Protein AF-A0A9N9HDN5-F1 (afdb_monomer_lite)

Secondary structure (DSSP, 8-state):
-EEHHHHHHHHS-TT-SEEE-TTS-EEEEEE-TT-TT-SEEE--S-TEEEEEE--TT----EEE-TTS-----GGGGG-TT--EEE-S-SSS--TT-HHHHHHHHHHHHHHHHHHHHHHHHHHHHTTTPPP-HHHHHHHHHH--TT-------SPPHHHHHHHHHHHHHHHHHHHTPPP-HHHHHHHHHHHHHHHH-TTTTT--STT--HHHHHHHHHHHHTT-SS-TTHHHHHHHHHHHHHHHHHHHHHHHHHHHHHHHHHHHHHHHHHHHHHTT-

Radius of gyration: 30.58 Å; chains: 1; bounding box: 65×51×84 Å

Organism: NCBI:txid60492

Structure (mmCIF, N/CA/C/O backbone):
data_AF-A0A9N9HDN5-F1
#
_entry.id   AF-A0A9N9HDN5-F1
#
loop_
_atom_site.group_PDB
_atom_site.id
_atom_site.type_symbol
_atom_site.label_atom_id
_atom_site.label_alt_id
_atom_site.label_comp_id
_atom_site.label_asym_id
_atom_site.label_entity_id
_atom_site.label_seq_id
_atom_site.pdbx_PDB_ins_code
_atom_site.Cartn_x
_atom_site.Cartn_y
_atom_site.Cartn_z
_atom_site.occupancy
_atom_site.B_iso_or_equiv
_atom_site.auth_seq_id
_atom_site.auth_comp_id
_atom_site.auth_asym_id
_atom_site.auth_atom_id
_atom_site.pdbx_PDB_model_num
ATOM 1 N N . MET A 1 1 ? -14.867 -17.090 39.887 1.00 81.06 1 MET A N 1
ATOM 2 C CA . MET A 1 1 ? -14.315 -16.482 38.663 1.00 81.06 1 MET A CA 1
ATOM 3 C C . MET A 1 1 ? -13.736 -17.611 37.840 1.00 81.06 1 MET A C 1
ATOM 5 O O . MET A 1 1 ? -13.360 -18.625 38.427 1.00 81.06 1 MET A O 1
ATOM 9 N N . VAL A 1 2 ? -13.786 -17.503 36.519 1.00 94.44 2 VAL A N 1
ATOM 10 C CA . VAL A 1 2 ? -13.309 -18.551 35.612 1.00 94.44 2 VAL A CA 1
ATOM 11 C C . VAL A 1 2 ? -12.352 -17.908 34.621 1.00 94.44 2 VAL A C 1
ATOM 13 O O . VAL A 1 2 ? -12.706 -16.907 34.003 1.00 94.44 2 VAL A O 1
ATOM 16 N N . ASN A 1 3 ? -11.158 -18.474 34.446 1.00 98.00 3 ASN A N 1
ATOM 17 C CA . ASN A 1 3 ? -10.239 -17.999 33.419 1.00 98.00 3 ASN A CA 1
ATOM 18 C C . ASN A 1 3 ? -10.910 -18.088 32.035 1.00 98.00 3 ASN A C 1
ATOM 20 O O . ASN A 1 3 ? -11.428 -19.143 31.654 1.00 98.00 3 ASN A O 1
ATOM 24 N N . ALA A 1 4 ? -10.924 -16.977 31.295 1.00 97.69 4 ALA A N 1
ATOM 25 C CA . ALA A 1 4 ? -11.641 -16.880 30.027 1.00 97.69 4 ALA A CA 1
ATOM 26 C C . ALA A 1 4 ? -11.137 -17.878 28.974 1.00 97.69 4 ALA A C 1
ATOM 28 O O . ALA A 1 4 ? -11.943 -18.550 28.324 1.00 97.69 4 ALA A O 1
ATOM 29 N N . GLN A 1 5 ? -9.815 -18.004 28.826 1.00 98.06 5 GLN A N 1
ATOM 30 C CA . GLN A 1 5 ? -9.205 -18.891 27.838 1.00 98.06 5 GLN A CA 1
ATOM 31 C C . GLN A 1 5 ? -9.497 -20.360 28.154 1.00 98.06 5 GLN A C 1
ATOM 33 O O . GLN A 1 5 ? -9.942 -21.097 27.273 1.00 98.06 5 GLN A O 1
ATOM 38 N N . GLU A 1 6 ? -9.300 -20.776 29.407 1.00 97.94 6 GLU A N 1
ATOM 39 C CA . GLU A 1 6 ? -9.573 -22.150 29.846 1.00 97.94 6 GLU A CA 1
ATOM 40 C C . GLU A 1 6 ? -11.046 -22.516 29.663 1.00 97.94 6 GLU A C 1
ATOM 42 O O . GLU A 1 6 ? -11.364 -23.616 29.202 1.00 97.94 6 GLU A O 1
ATOM 47 N N . TYR A 1 7 ? -11.959 -21.588 29.977 1.00 98.25 7 TYR A N 1
ATOM 48 C CA . TYR A 1 7 ? -13.383 -21.794 29.741 1.00 98.25 7 TYR A CA 1
ATOM 49 C C . TYR A 1 7 ? -13.658 -22.058 28.262 1.00 98.25 7 TYR A C 1
ATOM 51 O O . TYR A 1 7 ? -14.338 -23.029 27.927 1.00 98.25 7 TYR A O 1
ATOM 59 N N . VAL A 1 8 ? -13.124 -21.226 27.369 1.00 97.94 8 VAL A N 1
ATOM 60 C CA . VAL A 1 8 ? -13.390 -21.369 25.939 1.00 97.94 8 VAL A CA 1
ATOM 61 C C . VAL A 1 8 ? -12.784 -22.660 25.382 1.00 97.94 8 VAL A C 1
ATOM 63 O O . VAL A 1 8 ? -13.478 -23.404 24.695 1.00 97.94 8 VAL A O 1
ATOM 66 N N . GLU A 1 9 ? -11.537 -22.986 25.725 1.00 97.38 9 GLU A N 1
ATOM 67 C CA . GLU A 1 9 ? -10.88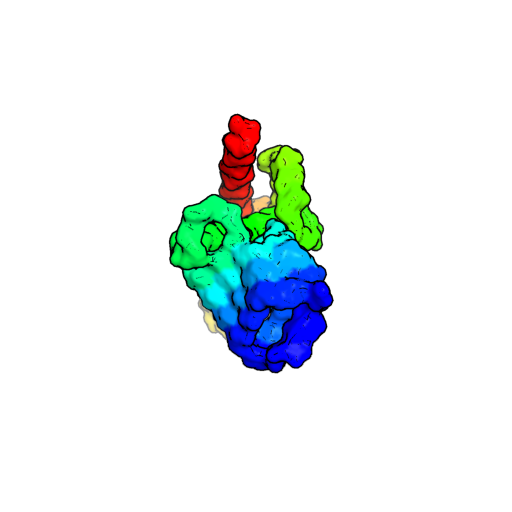0 -24.213 25.248 1.00 97.38 9 GLU A CA 1
ATOM 68 C C . GLU A 1 9 ? -11.531 -25.500 25.773 1.00 97.38 9 GLU A C 1
ATOM 70 O O . GLU A 1 9 ? -11.485 -26.524 25.095 1.00 97.38 9 GLU A O 1
ATOM 75 N N . LYS A 1 10 ? -12.175 -25.453 26.945 1.00 98.00 10 LYS A N 1
ATOM 76 C CA . LYS A 1 10 ? -12.908 -26.594 27.506 1.00 98.00 10 LYS A CA 1
ATOM 77 C C . LYS A 1 10 ? -14.295 -26.794 26.889 1.00 98.00 10 LYS A C 1
ATOM 79 O O . LYS A 1 10 ? -14.782 -27.921 26.865 1.00 98.00 10 LYS A O 1
ATOM 84 N N . ASN A 1 11 ? -14.957 -25.719 26.460 1.00 98.25 11 ASN A N 1
ATOM 85 C CA . ASN A 1 11 ? -16.380 -25.755 26.103 1.00 98.25 11 ASN A CA 1
ATOM 86 C C . ASN A 1 11 ? -16.657 -25.638 24.596 1.00 98.25 11 ASN A C 1
ATOM 88 O O . ASN A 1 11 ? -17.781 -25.915 24.182 1.00 98.25 11 ASN A O 1
ATOM 92 N N . PHE A 1 12 ? -15.674 -25.252 23.777 1.00 97.12 12 PHE A N 1
ATOM 93 C CA . PHE A 1 12 ? -15.867 -25.048 22.340 1.00 97.12 12 PHE A CA 1
ATOM 94 C C . PHE A 1 12 ? -14.805 -25.784 21.518 1.00 97.12 12 PHE A C 1
ATOM 96 O O . PHE A 1 12 ? -13.609 -25.701 21.796 1.00 97.12 12 PHE A O 1
ATOM 103 N N . ASP A 1 13 ? -15.249 -26.485 20.471 1.00 96.50 13 ASP A N 1
ATOM 104 C CA . ASP A 1 13 ? -14.357 -27.132 19.503 1.00 96.50 13 ASP A CA 1
ATOM 105 C C . ASP A 1 13 ? -13.592 -26.093 18.668 1.00 96.50 13 ASP A C 1
ATOM 107 O O . ASP A 1 13 ? -14.092 -24.997 18.408 1.00 96.50 13 ASP A O 1
ATOM 111 N N . LYS A 1 14 ? -12.394 -26.440 18.178 1.00 93.81 14 LYS A N 1
ATOM 112 C CA . LYS A 1 14 ? -11.581 -25.532 17.346 1.00 93.81 14 LYS A CA 1
ATOM 113 C C . LYS A 1 14 ? -12.265 -25.119 16.039 1.00 93.81 14 LYS A C 1
ATOM 115 O O . LYS A 1 14 ? -11.943 -24.063 15.502 1.00 93.81 14 LYS A O 1
ATOM 120 N N . ASN A 1 15 ? -13.237 -25.891 15.557 1.00 94.00 15 ASN A N 1
ATOM 121 C CA . ASN A 1 15 ? -14.025 -25.569 14.370 1.00 94.00 15 ASN A CA 1
ATOM 122 C C . ASN A 1 15 ? -15.349 -24.863 14.685 1.00 94.00 15 ASN A C 1
ATOM 124 O O . ASN A 1 15 ? -16.157 -24.695 13.769 1.00 94.00 15 ASN A O 1
ATOM 128 N N . ALA A 1 16 ? -15.588 -24.467 15.940 1.00 95.25 16 ALA A N 1
ATOM 129 C CA . ALA A 1 16 ? -16.812 -23.786 16.334 1.00 95.25 16 ALA A CA 1
ATOM 130 C C . ALA A 1 16 ? -17.078 -22.564 15.443 1.00 95.25 16 ALA A C 1
ATOM 132 O O . ALA A 1 16 ? -16.207 -21.718 15.228 1.00 95.25 16 ALA A O 1
ATOM 133 N N . SER A 1 17 ? -18.308 -22.473 14.941 1.00 94.69 17 SER A N 1
ATOM 134 C CA . SER A 1 17 ? -18.792 -21.302 14.209 1.00 94.69 17 SER A CA 1
ATOM 135 C C . SER A 1 17 ? -19.333 -20.219 15.138 1.00 94.69 17 SER A C 1
ATOM 137 O O . SER A 1 17 ? -19.473 -19.067 14.733 1.00 94.69 17 SER A O 1
ATOM 139 N N . GLN A 1 18 ? -19.632 -20.564 16.391 1.00 96.00 18 GLN A N 1
ATOM 140 C CA . GLN A 1 18 ? -20.208 -19.647 17.365 1.00 96.00 18 GLN A CA 1
ATOM 141 C C . GLN A 1 18 ? -19.606 -19.883 18.746 1.00 96.00 18 GLN A C 1
ATOM 143 O O . GLN A 1 18 ? -19.468 -21.029 19.179 1.00 96.00 18 GLN A O 1
ATOM 148 N N . ILE A 1 19 ? -19.301 -18.796 19.452 1.00 96.94 19 ILE A N 1
ATOM 149 C CA . ILE A 1 19 ? -18.940 -18.820 20.871 1.00 96.94 19 ILE A CA 1
ATOM 150 C C . ILE A 1 19 ? -19.901 -17.901 21.613 1.00 96.94 19 ILE A C 1
ATOM 152 O O . ILE A 1 19 ? -19.930 -16.700 21.361 1.00 96.94 19 ILE A O 1
ATOM 156 N N . ILE A 1 20 ? -20.682 -18.479 22.528 1.00 96.75 20 ILE A N 1
ATOM 157 C CA . ILE A 1 20 ? -21.644 -17.763 23.372 1.00 96.75 20 ILE A CA 1
ATOM 158 C C . ILE A 1 20 ? -21.306 -18.071 24.831 1.00 96.75 20 ILE A C 1
ATOM 160 O O . ILE A 1 20 ? -21.578 -19.162 25.334 1.00 96.75 20 ILE A O 1
ATOM 164 N N . ALA A 1 21 ? -20.691 -17.112 25.512 1.00 96.25 21 ALA A N 1
ATOM 165 C CA . ALA A 1 21 ? -20.194 -17.220 26.878 1.00 96.25 21 ALA A CA 1
ATOM 166 C C . ALA A 1 21 ? -20.687 -16.053 27.750 1.00 96.25 21 ALA A C 1
ATOM 168 O O . ALA A 1 21 ? -19.910 -15.403 28.447 1.00 96.25 21 ALA A O 1
ATOM 169 N N . ILE A 1 22 ? -21.997 -15.800 27.719 1.00 94.75 22 ILE A N 1
ATOM 170 C CA . ILE A 1 22 ? -22.651 -14.738 28.495 1.00 94.75 22 ILE A CA 1
ATOM 171 C C . ILE A 1 22 ? -22.793 -15.149 29.969 1.00 94.75 22 ILE A C 1
ATOM 173 O O . ILE A 1 22 ? -23.102 -16.313 30.254 1.00 94.75 22 ILE A O 1
ATOM 177 N N . ASP A 1 23 ? -22.595 -14.200 30.892 1.00 94.56 23 ASP A N 1
ATOM 178 C CA . ASP A 1 23 ? -22.820 -14.376 32.339 1.00 94.56 23 ASP A CA 1
ATOM 179 C C . ASP A 1 23 ? -22.022 -15.563 32.927 1.00 94.56 23 ASP A C 1
ATOM 181 O O . ASP A 1 23 ? -22.496 -16.312 33.786 1.00 94.56 23 ASP A O 1
ATOM 185 N N . LYS A 1 24 ? -20.794 -15.781 32.434 1.00 96.94 24 LYS A N 1
ATOM 186 C CA . LYS A 1 24 ? -19.923 -16.887 32.881 1.00 96.94 24 LYS A CA 1
ATOM 187 C C . LYS A 1 24 ? -18.916 -16.473 33.945 1.00 96.94 24 LYS A C 1
ATOM 189 O O . LYS A 1 24 ? -18.184 -17.327 34.443 1.00 96.94 24 LYS A O 1
ATOM 194 N N . ASN A 1 25 ? -18.918 -15.195 34.329 1.00 95.19 25 ASN A N 1
ATOM 195 C CA . ASN A 1 25 ? -17.959 -14.621 35.267 1.00 95.19 25 ASN A CA 1
ATOM 196 C C . ASN A 1 25 ? -16.510 -14.873 34.800 1.00 95.19 25 ASN A C 1
ATOM 198 O O . ASN A 1 25 ? -15.662 -15.317 35.585 1.00 95.19 25 ASN A O 1
ATOM 202 N N . LEU A 1 26 ? -16.284 -14.663 33.494 1.00 97.44 26 LEU A N 1
ATOM 203 C CA . LEU A 1 26 ? -14.974 -14.810 32.864 1.00 97.44 26 LEU A CA 1
ATOM 204 C C . LEU A 1 26 ? -14.045 -13.676 33.290 1.00 97.44 26 LEU A C 1
ATOM 206 O O . LEU A 1 26 ? -14.467 -12.519 33.363 1.00 97.44 26 LEU A O 1
ATOM 210 N N . GLU A 1 27 ? -12.779 -14.013 33.511 1.00 97.50 27 GLU A N 1
ATOM 211 C CA . GLU A 1 27 ? -11.724 -13.058 33.840 1.00 97.50 27 GLU A CA 1
ATOM 212 C C . GLU A 1 27 ? -10.485 -13.215 32.955 1.00 97.50 27 GLU A C 1
ATOM 214 O O . GLU A 1 27 ? -10.226 -14.289 32.398 1.00 97.50 27 GLU A O 1
ATOM 219 N N . GLY A 1 28 ? -9.701 -12.138 32.876 1.00 96.38 28 GLY A N 1
ATOM 220 C CA . GLY A 1 28 ? -8.412 -12.112 32.191 1.00 96.38 28 GLY A CA 1
ATOM 221 C C . GLY A 1 28 ? -8.524 -11.811 30.699 1.00 96.38 28 GLY A C 1
ATOM 222 O O . GLY A 1 28 ? -9.389 -11.045 30.269 1.00 96.38 28 GLY A O 1
ATOM 223 N N . ASP A 1 29 ? -7.618 -12.399 29.926 1.00 96.50 29 ASP A N 1
ATOM 224 C CA . ASP A 1 29 ? -7.490 -12.195 28.486 1.00 96.50 29 ASP A CA 1
ATOM 225 C C . ASP A 1 29 ? -8.082 -13.374 27.709 1.00 96.50 29 ASP A C 1
ATOM 227 O O . ASP A 1 29 ? -7.962 -14.529 28.128 1.00 96.50 29 ASP A O 1
ATOM 231 N N . LEU A 1 30 ? -8.700 -13.090 26.561 1.00 96.69 30 LEU A N 1
ATOM 232 C CA . LEU A 1 30 ? -9.273 -14.110 25.686 1.00 96.69 30 LEU A CA 1
ATOM 233 C C . LEU A 1 30 ? -8.689 -14.033 24.272 1.00 96.69 30 LEU A C 1
ATOM 235 O O . LEU A 1 30 ? -8.856 -13.033 23.575 1.00 96.69 30 LEU A O 1
ATOM 239 N N . ASP A 1 31 ? -8.054 -15.116 23.819 1.00 96.12 31 ASP A N 1
ATOM 240 C CA . ASP A 1 31 ? -7.523 -15.256 22.461 1.00 96.12 31 ASP A CA 1
ATOM 241 C C . ASP A 1 31 ? -8.331 -16.293 21.662 1.00 96.12 31 ASP A C 1
ATOM 243 O O . ASP A 1 31 ? -8.217 -17.513 21.844 1.00 96.12 31 ASP A O 1
ATOM 247 N N . LEU A 1 32 ? -9.143 -15.788 20.731 1.00 95.19 32 LEU A N 1
ATOM 248 C CA . LEU A 1 32 ? -9.956 -16.583 19.813 1.00 95.19 32 LEU A CA 1
ATOM 249 C C . LEU A 1 32 ? -9.279 -16.822 18.456 1.00 95.19 32 LEU A C 1
ATOM 251 O O . LEU A 1 32 ? -9.909 -17.353 17.543 1.00 95.19 32 LEU A O 1
ATOM 255 N N . SER A 1 33 ? -7.994 -16.492 18.294 1.00 93.19 33 SER A N 1
ATOM 256 C CA . SER A 1 33 ? -7.280 -16.685 17.020 1.00 93.19 33 SER A CA 1
ATOM 257 C C . SER A 1 33 ? -7.209 -18.142 16.550 1.00 93.19 33 SER A C 1
ATOM 259 O O . SER A 1 33 ? -7.024 -18.403 15.364 1.00 93.19 33 SER A O 1
ATOM 261 N N . LYS A 1 34 ? -7.413 -19.104 17.457 1.00 92.94 34 LYS A N 1
ATOM 262 C CA . LYS A 1 34 ? -7.452 -20.542 17.149 1.00 92.94 34 LYS A CA 1
ATOM 263 C C . LYS A 1 34 ? -8.806 -21.038 16.611 1.00 92.94 34 LYS A C 1
ATOM 265 O O . LYS A 1 34 ? -8.931 -22.238 16.388 1.00 92.94 34 LYS A O 1
ATOM 270 N N . TYR A 1 35 ? -9.802 -20.165 16.438 1.00 93.62 35 TYR A N 1
ATOM 271 C CA . TYR A 1 35 ? -11.157 -20.519 15.992 1.00 93.62 35 TYR A CA 1
ATOM 272 C C . TYR A 1 35 ? -11.469 -19.839 14.643 1.00 93.62 35 TYR A C 1
ATOM 274 O O . TYR A 1 35 ? -12.149 -18.812 14.596 1.00 93.62 35 TYR A O 1
ATOM 282 N N . PRO A 1 36 ? -10.955 -20.373 13.520 1.00 90.50 36 PRO A N 1
ATOM 283 C CA . PRO A 1 36 ? -10.990 -19.692 12.220 1.00 90.50 36 PRO A CA 1
ATOM 284 C C . PRO A 1 36 ? -12.392 -19.596 11.598 1.00 90.50 36 PRO A C 1
ATOM 286 O O . PRO A 1 36 ? -12.612 -18.784 10.702 1.00 90.50 36 PRO A O 1
ATOM 289 N N . ASN A 1 37 ? -13.344 -20.411 12.062 1.00 92.12 37 ASN A N 1
ATOM 290 C CA . ASN A 1 37 ? -14.689 -20.507 11.489 1.00 92.12 37 ASN A CA 1
ATOM 291 C C . ASN A 1 37 ? -15.726 -19.624 12.193 1.00 92.12 37 ASN A C 1
ATOM 293 O O . ASN A 1 37 ? -16.908 -19.713 11.857 1.00 92.12 37 ASN A O 1
ATOM 297 N N . LEU A 1 38 ? -15.318 -18.801 13.164 1.00 93.44 38 LEU A N 1
ATOM 298 C CA . LEU A 1 38 ? -16.253 -17.984 13.929 1.00 93.44 38 LEU A CA 1
ATOM 299 C C . LEU A 1 38 ? -17.011 -17.005 13.033 1.00 93.44 38 LEU A C 1
ATOM 301 O O . LEU A 1 38 ? -16.417 -16.194 12.322 1.00 93.44 38 LEU A O 1
ATOM 305 N N . THR A 1 39 ? -18.335 -17.068 13.136 1.00 92.88 39 THR A N 1
ATOM 306 C CA . THR A 1 39 ? -19.280 -16.108 12.565 1.00 92.88 39 THR A CA 1
ATOM 307 C C . THR A 1 39 ? -19.982 -15.294 13.650 1.00 92.88 39 THR A C 1
ATOM 309 O O . THR A 1 39 ? -20.412 -14.174 13.387 1.00 92.88 39 THR A O 1
ATOM 312 N N . LEU A 1 40 ? -20.081 -15.830 14.873 1.00 92.88 40 LEU A N 1
ATOM 313 C CA . LEU A 1 40 ? -20.717 -15.167 16.011 1.00 92.88 40 LEU A CA 1
ATOM 314 C C . LEU A 1 40 ? -19.865 -15.290 17.276 1.00 92.88 40 LEU A C 1
ATOM 316 O O . LEU A 1 40 ? -19.441 -16.388 17.644 1.00 92.88 40 LEU A O 1
ATOM 320 N N . VAL A 1 41 ? -19.669 -14.170 17.969 1.00 94.31 41 VAL A N 1
ATOM 321 C CA . VAL A 1 41 ? -19.026 -14.124 19.289 1.00 94.31 41 VAL A CA 1
ATOM 322 C C . VAL A 1 41 ? -19.883 -13.301 20.242 1.00 94.31 41 VAL A C 1
ATOM 324 O O . VAL A 1 41 ? -20.028 -12.099 20.052 1.00 94.31 41 VAL A O 1
ATOM 327 N N . ASP A 1 42 ? -20.414 -13.922 21.291 1.00 94.25 42 ASP A N 1
ATOM 328 C CA . ASP A 1 42 ? -21.138 -13.233 22.360 1.00 94.25 42 ASP A CA 1
ATOM 329 C C . ASP A 1 42 ? -20.536 -13.574 23.722 1.00 94.25 42 ASP A C 1
ATOM 331 O O . ASP A 1 42 ? -20.696 -14.674 24.244 1.00 94.25 42 ASP A O 1
ATOM 335 N N . ILE A 1 43 ? -19.810 -12.620 24.292 1.00 94.94 43 ILE A N 1
ATOM 336 C CA . ILE A 1 43 ? -19.097 -12.748 25.568 1.00 94.94 43 ILE A CA 1
ATOM 337 C C . ILE A 1 43 ? -19.626 -11.738 26.591 1.00 94.94 43 ILE A C 1
ATOM 339 O O . ILE A 1 43 ? -18.889 -11.282 27.469 1.00 94.94 43 ILE A O 1
ATOM 343 N N . GLY A 1 44 ? -20.903 -11.367 26.464 1.00 91.50 44 GLY A N 1
ATOM 344 C CA . GLY A 1 44 ? -21.530 -10.340 27.283 1.00 91.50 44 GLY A CA 1
ATOM 345 C C . GLY A 1 44 ? -21.550 -10.635 28.793 1.00 91.50 44 GLY A C 1
ATOM 346 O O . GLY A 1 44 ? -21.479 -11.780 29.230 1.00 91.50 44 GLY A O 1
ATOM 347 N N . HIS A 1 45 ? -21.676 -9.585 29.605 1.00 92.75 45 HIS A N 1
ATOM 348 C CA . HIS A 1 45 ? -21.746 -9.641 31.072 1.00 92.75 45 HIS A CA 1
ATOM 349 C C . HIS A 1 45 ? -20.590 -10.414 31.742 1.00 92.75 45 HIS A C 1
ATOM 351 O O . HIS A 1 45 ? -20.788 -11.211 32.659 1.00 92.75 45 HIS A O 1
ATOM 357 N N . ASN A 1 46 ? -19.357 -10.155 31.308 1.00 94.81 46 ASN A N 1
ATOM 358 C CA . ASN A 1 46 ? -18.150 -10.661 31.963 1.00 94.81 46 ASN A CA 1
ATOM 359 C C . ASN A 1 46 ? -17.243 -9.487 32.372 1.00 94.81 46 ASN A C 1
ATOM 361 O O . ASN A 1 46 ? -16.264 -9.203 31.679 1.00 94.81 46 ASN A O 1
ATOM 365 N N . PRO A 1 47 ? -17.550 -8.769 33.469 1.00 92.56 47 PRO A N 1
ATOM 366 C CA . PRO A 1 47 ? -16.918 -7.483 33.794 1.00 92.56 47 PRO A CA 1
ATOM 367 C C . PRO A 1 47 ? -15.414 -7.574 34.095 1.00 92.56 47 PRO A C 1
ATOM 369 O O . PRO A 1 47 ? -14.726 -6.560 34.067 1.00 92.56 47 PRO A O 1
ATOM 372 N N . LEU A 1 48 ? -14.901 -8.775 34.372 1.00 93.25 48 LEU A N 1
ATOM 373 C CA . LEU A 1 48 ? -13.486 -9.032 34.653 1.00 93.25 48 LEU A CA 1
ATOM 374 C C . LEU A 1 48 ? -12.689 -9.447 33.406 1.00 93.25 48 LEU A C 1
ATOM 376 O O . LEU A 1 48 ? -11.476 -9.645 33.489 1.00 93.25 48 LEU A O 1
ATOM 380 N N . LEU A 1 49 ? -13.352 -9.583 32.255 1.00 94.62 49 LEU A N 1
ATOM 381 C CA . LEU A 1 49 ? -12.714 -9.871 30.977 1.00 94.62 49 LEU A CA 1
ATOM 382 C C . LEU A 1 49 ? -12.088 -8.591 30.418 1.00 94.62 49 LEU A C 1
ATOM 384 O O . LEU A 1 49 ? -12.812 -7.641 30.121 1.00 94.62 49 LEU A O 1
ATOM 388 N N . GLN A 1 50 ? -10.763 -8.557 30.281 1.00 90.94 50 GLN A N 1
ATOM 389 C CA . GLN A 1 50 ? -10.013 -7.323 30.019 1.00 90.94 50 GLN A CA 1
ATOM 390 C C . GLN A 1 50 ? -9.590 -7.145 28.563 1.00 90.94 50 GLN A C 1
ATOM 392 O O . GLN A 1 50 ? -9.488 -6.011 28.091 1.00 90.94 50 GLN A O 1
ATOM 397 N N . SER A 1 51 ? -9.378 -8.236 27.827 1.00 92.19 51 SER A N 1
ATOM 398 C CA . SER A 1 51 ? -9.001 -8.157 26.418 1.00 92.19 51 SER A CA 1
ATOM 399 C C . SER A 1 51 ? -9.606 -9.275 25.576 1.00 92.19 51 SER A C 1
ATOM 401 O O . SER A 1 51 ? -9.958 -10.349 26.068 1.00 92.19 51 SER A O 1
ATOM 403 N N . LEU A 1 52 ? -9.729 -8.989 24.279 1.00 92.75 52 LEU A N 1
ATOM 404 C CA . LEU A 1 52 ? -10.137 -9.936 23.255 1.00 92.75 52 LEU A CA 1
ATOM 405 C C . LEU A 1 52 ? -9.174 -9.832 22.075 1.00 92.75 52 LEU A C 1
ATOM 407 O O . LEU A 1 52 ? -8.941 -8.748 21.539 1.00 92.75 52 LEU A O 1
ATOM 411 N N . LYS A 1 53 ? -8.653 -10.976 21.642 1.00 92.94 53 LYS A N 1
ATOM 412 C CA . LYS A 1 53 ? -7.849 -11.110 20.433 1.00 92.94 53 LYS A CA 1
ATOM 413 C C . LYS A 1 53 ? -8.542 -12.046 19.455 1.00 92.94 53 LYS A C 1
ATOM 415 O O . LYS A 1 53 ? -9.033 -13.109 19.827 1.00 92.94 53 LYS A O 1
ATOM 420 N N . LEU A 1 54 ? -8.568 -11.638 18.193 1.00 89.88 54 LEU A N 1
ATOM 421 C CA . LEU A 1 54 ? -9.173 -12.379 17.091 1.00 89.88 54 LEU A CA 1
ATOM 422 C C . LEU A 1 54 ? -8.098 -12.723 16.062 1.00 89.88 54 LEU A C 1
ATOM 424 O O . LEU A 1 54 ? -7.089 -12.022 15.947 1.00 89.88 54 LEU A O 1
ATOM 428 N N . ALA A 1 55 ? -8.318 -13.789 15.295 1.00 81.38 55 ALA A N 1
ATOM 429 C CA . ALA A 1 55 ? -7.514 -14.020 14.104 1.00 81.38 55 ALA A CA 1
ATOM 430 C C . ALA A 1 55 ? -7.782 -12.912 13.065 1.00 81.38 55 ALA A C 1
ATOM 432 O O . ALA A 1 55 ? -8.897 -12.379 13.004 1.00 81.38 55 ALA A O 1
ATOM 433 N N . PRO A 1 56 ? -6.788 -12.574 12.228 1.00 70.12 56 PRO A N 1
ATOM 434 C CA . PRO A 1 56 ? -7.028 -11.762 11.043 1.00 70.12 56 PRO A CA 1
ATOM 435 C C . PRO A 1 56 ? -8.105 -12.417 10.169 1.00 70.12 56 PRO A C 1
ATOM 437 O O . PRO A 1 56 ? -8.047 -13.625 9.944 1.00 70.12 56 PRO A O 1
ATOM 440 N N . LEU A 1 57 ? -9.047 -11.625 9.646 1.00 61.94 57 LEU A N 1
ATOM 441 C CA . LEU A 1 57 ? -10.030 -12.066 8.644 1.00 61.94 57 LEU A CA 1
ATOM 442 C C . LEU A 1 57 ? -11.013 -13.136 9.145 1.00 61.94 57 LEU A C 1
ATOM 444 O O . LEU A 1 57 ? -11.396 -14.047 8.410 1.00 61.94 57 LEU A O 1
ATOM 448 N N . THR A 1 58 ? -11.441 -13.033 10.402 1.00 65.94 58 THR A N 1
ATOM 449 C CA . THR A 1 58 ? -12.541 -13.874 10.890 1.00 65.94 58 THR A CA 1
ATOM 450 C C . THR A 1 58 ? -13.848 -13.468 10.206 1.00 65.94 58 THR A C 1
ATOM 452 O O . THR A 1 58 ? -14.130 -12.283 10.030 1.00 65.94 58 THR A O 1
ATOM 455 N N . LYS A 1 59 ? -14.670 -14.457 9.831 1.00 83.94 59 LYS A N 1
ATOM 456 C CA . LYS A 1 59 ? -15.978 -14.268 9.170 1.00 83.94 59 LYS A CA 1
ATOM 457 C C . LYS A 1 59 ? -17.062 -13.786 10.142 1.00 83.94 59 LYS A C 1
ATOM 459 O O . LYS A 1 59 ? -18.235 -14.125 9.986 1.00 83.94 59 LYS A O 1
ATOM 464 N N . ILE A 1 60 ? -16.669 -13.062 11.187 1.00 88.38 60 ILE A N 1
ATOM 465 C CA . ILE A 1 60 ? -17.568 -12.658 12.259 1.00 88.38 60 ILE A CA 1
ATOM 466 C C . ILE A 1 60 ? -18.532 -11.614 11.705 1.00 88.38 60 ILE A C 1
ATOM 468 O O . ILE A 1 60 ? -18.132 -10.503 11.370 1.00 88.38 60 ILE A O 1
ATOM 472 N N . SER A 1 61 ? -19.807 -11.985 11.632 1.00 86.56 61 SER A N 1
ATOM 473 C CA . SER A 1 61 ? -20.912 -11.099 11.273 1.00 86.56 61 SER A CA 1
ATOM 474 C C . SER A 1 61 ? -21.562 -10.478 12.506 1.00 86.56 61 SER A C 1
ATOM 476 O O . SER A 1 61 ? -22.174 -9.414 12.409 1.00 86.56 61 SER A O 1
ATOM 478 N N . ASP A 1 62 ? -21.429 -11.125 13.665 1.00 86.94 62 ASP A N 1
ATOM 479 C CA . ASP A 1 62 ? -22.135 -10.768 14.892 1.00 86.94 62 ASP A CA 1
ATOM 480 C C . ASP A 1 62 ? -21.199 -10.815 16.099 1.00 86.94 62 ASP A C 1
ATOM 482 O O . ASP A 1 62 ? -20.629 -11.861 16.415 1.00 86.94 62 ASP A O 1
ATOM 486 N N . MET A 1 63 ? -21.046 -9.685 16.791 1.00 88.44 63 MET A N 1
ATOM 487 C CA . MET A 1 63 ? -20.179 -9.596 17.965 1.00 88.44 63 MET A CA 1
ATOM 488 C C . MET A 1 63 ? -20.842 -8.879 19.135 1.00 88.44 63 MET A C 1
ATOM 490 O O . MET A 1 63 ? -21.453 -7.829 18.981 1.00 88.44 63 MET A O 1
ATOM 494 N N . SER A 1 64 ? -20.676 -9.405 20.339 1.00 88.44 64 SER A N 1
ATOM 495 C CA . SER A 1 64 ? -21.231 -8.823 21.549 1.00 88.44 64 SER A CA 1
ATOM 496 C C . SER A 1 64 ? -20.226 -8.899 22.693 1.00 88.44 64 SER A C 1
ATOM 498 O O . SER A 1 64 ? -19.785 -9.972 23.097 1.00 88.44 64 SER A O 1
ATOM 500 N N . THR A 1 65 ? -19.850 -7.728 23.206 1.00 88.81 65 THR A N 1
ATOM 501 C CA . THR A 1 65 ? -18.894 -7.542 24.307 1.00 88.81 65 THR A CA 1
ATOM 502 C C . THR A 1 65 ? -19.462 -6.615 25.390 1.00 88.81 65 THR A C 1
ATOM 504 O O . THR A 1 65 ? -18.706 -5.984 26.134 1.00 88.81 65 THR A O 1
ATOM 507 N N . TYR A 1 66 ? -20.789 -6.467 25.471 1.00 84.25 66 TYR A N 1
ATOM 508 C CA . TYR A 1 66 ? -21.437 -5.624 26.481 1.00 84.25 66 TYR A CA 1
ATOM 509 C C . TYR A 1 66 ? -21.221 -6.183 27.890 1.00 84.25 66 TYR A C 1
ATOM 511 O O . TYR A 1 66 ? -21.080 -7.379 28.085 1.00 84.25 66 TYR A O 1
ATOM 519 N N . GLY A 1 67 ? -21.200 -5.337 28.909 1.00 81.38 67 GLY A N 1
ATOM 520 C CA . GLY A 1 67 ? -20.912 -5.728 30.289 1.00 81.38 67 GLY A CA 1
ATOM 521 C C . GLY A 1 67 ? -19.533 -6.361 30.518 1.00 81.38 67 GLY A C 1
ATOM 522 O O . GLY A 1 67 ? -19.394 -7.098 31.489 1.00 81.38 67 GLY A O 1
ATOM 523 N N . THR A 1 68 ? -18.544 -6.140 29.642 1.00 90.31 68 THR A N 1
ATOM 524 C CA . THR A 1 68 ? -17.162 -6.634 29.832 1.00 90.31 68 THR A CA 1
ATOM 525 C C . THR A 1 68 ? -16.247 -5.585 30.479 1.00 90.31 68 THR A C 1
ATOM 527 O O . THR A 1 68 ? -16.672 -4.458 30.715 1.00 90.31 68 THR A O 1
ATOM 530 N N . GLY A 1 69 ? -14.996 -5.925 30.787 1.00 82.50 69 GLY A N 1
ATOM 531 C CA . GLY A 1 69 ? -13.952 -4.966 31.176 1.00 82.50 69 GLY A CA 1
ATOM 532 C C . GLY A 1 69 ? -13.097 -4.478 29.998 1.00 82.50 69 GLY A C 1
ATOM 533 O O . GLY A 1 69 ? -12.116 -3.768 30.207 1.00 82.50 69 GLY A O 1
ATOM 534 N N . ILE A 1 70 ? -13.441 -4.864 28.762 1.00 84.81 70 ILE A N 1
ATOM 535 C CA . ILE A 1 70 ? -12.651 -4.574 27.562 1.00 84.81 70 ILE A CA 1
ATOM 536 C C . ILE A 1 70 ? -12.706 -3.078 27.248 1.00 84.81 70 ILE A C 1
ATOM 538 O O . ILE A 1 70 ? -13.780 -2.507 27.045 1.00 84.81 70 ILE A O 1
ATOM 542 N N . THR A 1 71 ? -11.530 -2.458 27.163 1.00 74.38 71 THR A N 1
ATOM 543 C CA . THR A 1 71 ? -11.355 -1.032 26.830 1.00 74.38 71 THR A CA 1
ATOM 544 C C . THR A 1 71 ? -10.698 -0.808 25.468 1.00 74.38 71 THR A C 1
ATOM 546 O O . THR A 1 71 ? -10.838 0.266 24.886 1.00 74.38 71 THR A O 1
ATOM 549 N N . ASN A 1 72 ? -10.004 -1.817 24.931 1.00 72.62 72 ASN A N 1
ATOM 550 C CA . ASN A 1 72 ? -9.351 -1.767 23.627 1.00 72.62 72 ASN A CA 1
ATOM 551 C C . ASN A 1 72 ? -10.169 -2.545 22.587 1.00 72.62 72 ASN A C 1
ATOM 553 O O . ASN A 1 72 ? -10.268 -3.765 22.662 1.00 72.62 72 ASN A O 1
ATOM 557 N N . PHE A 1 73 ? -10.698 -1.832 21.592 1.00 77.81 73 PHE A N 1
ATOM 558 C CA . PHE A 1 73 ? -11.548 -2.372 20.525 1.00 77.81 73 PHE A CA 1
ATOM 559 C C . PHE A 1 73 ? -10.830 -2.500 19.169 1.00 77.81 73 PHE A C 1
ATOM 561 O O . PHE A 1 73 ? -11.471 -2.635 18.131 1.00 77.81 73 PHE A O 1
ATOM 568 N N . SER A 1 74 ? -9.494 -2.475 19.148 1.00 72.44 74 SER A N 1
ATOM 569 C CA . SER A 1 74 ? -8.700 -2.578 17.908 1.00 72.44 74 SER A CA 1
ATOM 570 C C . SER A 1 74 ? -8.956 -3.859 17.105 1.00 72.44 74 SER A C 1
ATOM 572 O O . SER A 1 74 ? -8.811 -3.853 15.883 1.00 72.44 74 SER A O 1
ATOM 574 N N . PHE A 1 75 ? -9.412 -4.936 17.753 1.00 79.06 75 PHE A N 1
ATOM 575 C CA . PHE A 1 75 ? -9.768 -6.192 17.090 1.00 79.06 75 PHE A CA 1
ATOM 576 C C . PHE A 1 75 ? -10.905 -6.050 16.061 1.00 79.06 75 PHE A C 1
ATOM 578 O O . PHE A 1 75 ? -10.973 -6.871 15.148 1.00 79.06 75 PHE A O 1
ATOM 585 N N . TYR A 1 76 ? -11.735 -4.998 16.136 1.00 75.44 76 TYR A N 1
ATOM 586 C CA . TYR A 1 76 ? -12.748 -4.707 15.110 1.00 75.44 76 TYR A CA 1
ATOM 587 C C . TYR A 1 76 ? -12.137 -4.383 13.737 1.00 75.44 76 TYR A C 1
ATOM 589 O O . TYR A 1 76 ? -12.763 -4.621 12.702 1.00 75.44 76 TYR A O 1
ATOM 597 N N . GLY A 1 77 ? -10.893 -3.893 13.706 1.00 68.06 77 GLY A N 1
ATOM 598 C CA . GLY A 1 77 ? -10.154 -3.668 12.461 1.00 68.06 77 GLY A CA 1
ATOM 599 C C . GLY A 1 77 ? -9.875 -4.955 11.678 1.00 68.06 77 GLY A C 1
ATOM 600 O O . GLY A 1 77 ? -9.734 -4.912 10.459 1.00 68.06 77 GLY A O 1
ATOM 601 N N . SER A 1 78 ? -9.864 -6.108 12.354 1.00 70.25 78 SER A N 1
ATOM 602 C CA . SER A 1 78 ? -9.633 -7.428 11.751 1.00 70.25 78 SER A CA 1
ATOM 603 C C . SER A 1 78 ? -10.921 -8.135 11.305 1.00 70.25 78 SER A C 1
ATOM 605 O O . SER A 1 78 ? -10.853 -9.272 10.832 1.00 70.25 78 SER A O 1
ATOM 607 N N . THR A 1 79 ? -12.082 -7.485 11.454 1.00 74.56 79 THR A N 1
ATOM 608 C CA . THR A 1 79 ? -13.424 -8.044 11.211 1.00 74.56 79 THR A CA 1
ATOM 609 C C . THR A 1 79 ? -14.237 -7.147 10.264 1.00 74.56 79 THR A C 1
ATOM 611 O O . THR A 1 79 ? -15.147 -6.436 10.699 1.00 74.56 79 THR A O 1
ATOM 614 N N . PRO A 1 80 ? -13.916 -7.132 8.958 1.00 67.56 80 PRO A N 1
ATOM 615 C CA . PRO A 1 80 ? -14.525 -6.207 7.995 1.00 67.56 80 PRO A CA 1
ATOM 616 C C . PRO A 1 80 ? -16.020 -6.461 7.725 1.00 67.56 80 PRO A C 1
ATOM 618 O O . PRO A 1 80 ? -16.691 -5.574 7.180 1.00 67.56 80 PRO A O 1
ATOM 621 N N . ASP A 1 81 ? -16.521 -7.634 8.125 1.00 73.94 81 ASP A N 1
ATOM 622 C CA . ASP A 1 81 ? -17.864 -8.146 7.831 1.00 73.94 81 ASP A CA 1
ATOM 623 C C . ASP A 1 81 ? -18.838 -8.063 9.022 1.00 73.94 81 ASP A C 1
ATOM 625 O O . ASP A 1 81 ? -19.973 -8.527 8.923 1.00 73.94 81 ASP A O 1
ATOM 629 N N . ILE A 1 82 ? -18.451 -7.444 10.147 1.00 76.00 82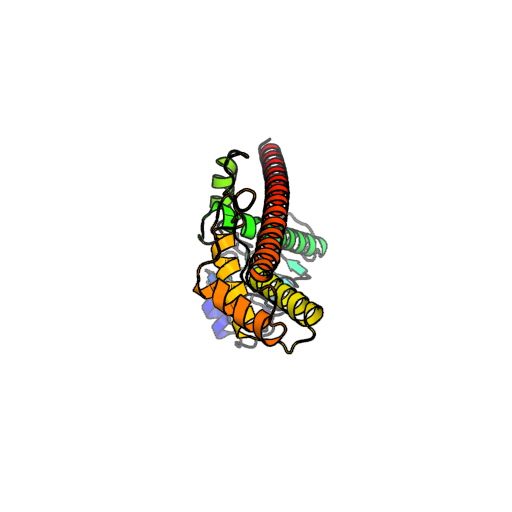 ILE A N 1
ATOM 630 C CA . ILE A 1 82 ? -19.352 -7.301 11.302 1.00 76.00 82 ILE A CA 1
ATOM 631 C C . ILE A 1 82 ? -20.576 -6.483 10.910 1.00 76.00 82 ILE A C 1
ATOM 633 O O . ILE A 1 82 ? -20.457 -5.312 10.562 1.00 76.00 82 ILE A O 1
ATOM 637 N N . HIS A 1 83 ? -21.761 -7.083 10.998 1.00 71.50 83 HIS A N 1
ATOM 638 C CA . HIS A 1 83 ? -23.058 -6.478 10.707 1.00 71.50 83 HIS A CA 1
ATOM 639 C C . HIS A 1 83 ? -23.780 -5.987 11.955 1.00 71.50 83 HIS A C 1
ATOM 641 O O . HIS A 1 83 ? -24.418 -4.933 11.901 1.00 71.50 83 HIS A O 1
ATOM 647 N N . ARG A 1 84 ? -23.649 -6.709 13.071 1.00 67.25 84 ARG A N 1
ATOM 648 C CA . ARG A 1 84 ? -24.219 -6.329 14.366 1.00 67.25 84 ARG A CA 1
ATOM 649 C C . ARG A 1 84 ? -23.130 -6.344 15.428 1.00 67.25 84 ARG A C 1
ATOM 651 O O . ARG A 1 84 ? -22.351 -7.293 15.513 1.00 67.25 84 ARG A O 1
ATOM 658 N N . CYS A 1 85 ? -23.086 -5.284 16.230 1.00 70.81 85 CYS A N 1
ATOM 659 C CA . CYS A 1 85 ? -22.194 -5.204 17.376 1.00 70.81 85 CYS A CA 1
ATOM 660 C C . CYS A 1 85 ? -22.934 -4.700 18.620 1.00 70.81 85 CYS A C 1
ATOM 662 O O . CYS A 1 85 ? -23.709 -3.746 18.535 1.00 70.81 85 CYS A O 1
ATOM 664 N N . CYS A 1 86 ? -22.671 -5.328 19.765 1.00 70.25 86 CYS A N 1
ATOM 665 C CA . CYS A 1 86 ? -23.157 -4.895 21.073 1.00 70.25 86 CYS A CA 1
ATOM 666 C C . CYS A 1 86 ? -21.950 -4.518 21.937 1.00 70.25 86 CYS A C 1
ATOM 668 O O . CYS A 1 86 ? -21.258 -5.401 22.445 1.00 70.25 86 CYS A O 1
ATOM 670 N N . LEU A 1 87 ? -21.679 -3.224 22.112 1.00 66.75 87 LEU A N 1
ATOM 671 C CA . LEU A 1 87 ? -20.604 -2.756 22.991 1.00 66.75 87 LEU A CA 1
ATOM 672 C C . LEU A 1 87 ? -21.102 -2.444 24.400 1.00 66.75 87 LEU A C 1
ATOM 674 O O . LEU A 1 87 ? -22.299 -2.318 24.664 1.00 66.75 87 LEU A O 1
ATOM 678 N N . ASN A 1 88 ? -20.146 -2.300 25.315 1.00 59.28 88 ASN A N 1
ATOM 679 C CA . ASN A 1 88 ? -20.397 -1.702 26.615 1.00 59.28 88 ASN A CA 1
ATOM 680 C C . ASN A 1 88 ? -21.045 -0.327 26.468 1.00 59.28 88 ASN A C 1
ATOM 682 O O . ASN A 1 88 ? -20.638 0.456 25.618 1.00 59.28 88 ASN A O 1
ATOM 686 N N . SER A 1 89 ? -22.036 -0.063 27.319 1.00 49.56 89 SER A N 1
ATOM 687 C CA . SER A 1 89 ? -22.902 1.114 27.355 1.00 49.56 89 SER A CA 1
ATOM 688 C C . SER A 1 89 ? -22.195 2.440 27.033 1.00 49.56 89 SER A C 1
ATOM 690 O O . SER A 1 89 ? -21.796 3.171 27.939 1.00 49.56 89 SER A O 1
ATOM 692 N N . ILE A 1 90 ? -22.146 2.818 25.756 1.00 43.91 90 ILE A N 1
ATOM 693 C CA . ILE A 1 90 ? -22.023 4.221 25.351 1.00 43.91 90 ILE A CA 1
ATOM 694 C C . ILE A 1 90 ? -23.450 4.780 25.341 1.00 43.91 90 ILE A C 1
ATOM 696 O O . ILE A 1 90 ? -24.084 4.912 24.302 1.00 43.91 90 ILE A O 1
ATOM 700 N N . GLY A 1 91 ? -24.003 5.012 26.534 1.00 34.38 91 GLY A N 1
ATOM 701 C CA . GLY A 1 91 ? -25.376 5.493 26.705 1.00 34.38 91 GLY A CA 1
ATOM 702 C C . GLY A 1 91 ? -26.456 4.425 26.473 1.00 34.38 91 GLY A C 1
ATOM 703 O O . GLY A 1 91 ? -26.267 3.428 25.787 1.00 34.38 91 GLY A O 1
ATOM 704 N N . LYS A 1 92 ? -27.612 4.607 27.117 1.00 39.84 92 LYS A N 1
ATOM 705 C CA . LYS A 1 92 ? -28.777 3.703 27.093 1.00 39.84 92 LYS A CA 1
ATOM 706 C C . LYS A 1 92 ? -29.509 3.707 25.737 1.00 39.84 92 LYS A C 1
ATOM 708 O O . LYS A 1 92 ? -30.691 4.033 25.682 1.00 39.84 92 LYS A O 1
ATOM 713 N N . THR A 1 93 ? -28.832 3.374 24.649 1.00 42.91 93 THR A N 1
ATOM 714 C CA . THR A 1 93 ? -29.433 3.312 23.310 1.00 42.91 93 THR A CA 1
ATOM 715 C C . THR A 1 93 ? -29.255 1.928 22.704 1.00 42.91 93 THR A C 1
ATOM 717 O O . THR A 1 93 ? -28.265 1.255 22.974 1.00 42.91 93 THR A O 1
ATOM 720 N N . ASP A 1 94 ? -30.277 1.500 21.963 1.00 46.91 94 ASP A N 1
ATOM 721 C CA . ASP A 1 94 ? -30.556 0.141 21.494 1.00 46.91 94 ASP A CA 1
ATOM 722 C C . ASP A 1 94 ? -29.344 -0.768 21.267 1.00 46.91 94 ASP A C 1
ATOM 724 O O . ASP A 1 94 ? -28.471 -0.498 20.442 1.00 46.91 94 ASP A O 1
ATOM 728 N N . LYS A 1 95 ? -29.366 -1.922 21.945 1.00 48.44 95 LYS A N 1
ATOM 729 C CA . LYS A 1 95 ? -28.319 -2.957 21.919 1.00 48.44 95 LYS A CA 1
ATOM 730 C C . LYS A 1 95 ? -28.087 -3.575 20.532 1.00 48.44 95 LYS A C 1
ATOM 732 O O . LYS A 1 95 ? -27.126 -4.299 20.367 1.00 48.44 95 LYS A O 1
ATOM 737 N N . ASN A 1 96 ? -28.928 -3.277 19.542 1.00 52.81 96 ASN A N 1
ATOM 738 C CA . ASN A 1 96 ? -28.867 -3.822 18.185 1.00 52.81 96 ASN A CA 1
ATOM 739 C C . ASN A 1 96 ? -28.859 -2.705 17.133 1.00 52.81 96 ASN A C 1
ATOM 741 O O . ASN A 1 96 ? -29.674 -2.726 16.214 1.00 52.81 96 ASN A O 1
ATOM 745 N N . ASN A 1 97 ? -27.990 -1.699 17.270 1.00 49.44 97 ASN A N 1
ATOM 746 C CA . ASN A 1 97 ? -27.979 -0.582 16.329 1.00 49.44 97 ASN A CA 1
ATOM 747 C C . AS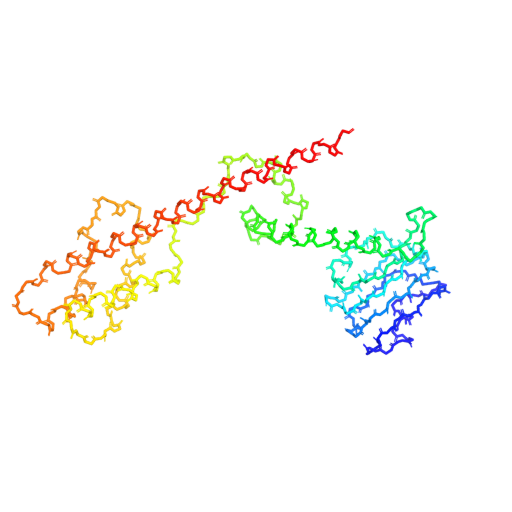N A 1 97 ? -27.052 -0.851 15.116 1.00 49.44 97 ASN A C 1
ATOM 749 O O . ASN A 1 97 ? -25.829 -0.732 15.245 1.00 49.44 97 ASN A O 1
ATOM 753 N N . PRO A 1 98 ? -27.591 -1.163 13.918 1.00 50.69 98 PRO A N 1
ATOM 754 C CA . PRO A 1 98 ? -26.782 -1.363 12.715 1.00 50.69 98 PRO A CA 1
ATOM 755 C C . PRO A 1 98 ? -26.005 -0.105 12.295 1.00 50.69 98 PRO A C 1
ATOM 757 O O . PRO A 1 98 ? -24.949 -0.242 11.678 1.00 50.69 98 PRO A O 1
ATOM 760 N N . LEU A 1 99 ? -26.462 1.103 12.667 1.00 41.38 99 LEU A N 1
ATOM 761 C CA . LEU A 1 99 ? -25.715 2.348 12.437 1.00 41.38 99 LEU A CA 1
ATOM 762 C C . LEU A 1 99 ? -24.429 2.389 13.261 1.00 41.38 99 LEU A C 1
ATOM 764 O O . LEU A 1 99 ? -23.426 2.912 12.798 1.00 41.38 99 LEU A O 1
ATOM 768 N N . PHE A 1 100 ? -24.423 1.812 14.461 1.00 51.78 100 PHE A N 1
ATOM 769 C CA . PHE A 1 100 ? -23.236 1.807 15.310 1.00 51.78 100 PHE A CA 1
ATOM 770 C C . PHE A 1 100 ? -22.180 0.822 14.787 1.00 51.78 100 PHE A C 1
ATOM 772 O O . PHE A 1 100 ? -21.007 1.171 14.669 1.00 51.78 100 PHE A O 1
ATOM 779 N N . ALA A 1 101 ? -22.613 -0.363 14.341 1.00 51.66 101 ALA A N 1
ATOM 780 C CA . ALA A 1 101 ? -21.751 -1.288 13.601 1.00 51.66 101 ALA A CA 1
ATOM 781 C C . ALA A 1 101 ? -21.221 -0.654 12.304 1.00 51.66 101 ALA A C 1
ATOM 783 O O . ALA A 1 101 ? -20.068 -0.863 11.937 1.00 51.66 101 ALA A O 1
ATOM 784 N N . GLN A 1 102 ? -22.041 0.156 11.627 1.00 49.72 102 GLN A N 1
ATOM 785 C CA . GLN A 1 102 ? -21.618 0.918 10.459 1.00 49.72 102 GLN A CA 1
ATOM 786 C C . GLN A 1 102 ? -20.567 1.974 10.801 1.00 49.72 102 GLN A C 1
ATOM 788 O O . GLN A 1 102 ? -19.543 1.997 10.137 1.00 49.72 102 GLN A O 1
ATOM 793 N N . VAL A 1 103 ? -20.745 2.763 11.861 1.00 47.50 103 VAL A N 1
ATOM 794 C CA . VAL A 1 103 ? -19.746 3.747 12.311 1.00 47.50 103 VAL A CA 1
ATOM 795 C C . VAL A 1 103 ? -18.431 3.072 12.700 1.00 47.50 103 VAL A C 1
ATOM 797 O O . VAL A 1 103 ? -17.376 3.577 12.332 1.00 47.50 103 VAL A O 1
ATOM 800 N N . ILE A 1 104 ? -18.456 1.918 13.377 1.00 54.00 104 ILE A N 1
ATOM 801 C CA . ILE A 1 104 ? -17.232 1.157 13.683 1.00 54.00 104 ILE A CA 1
ATOM 802 C C . ILE A 1 104 ? -16.577 0.652 12.399 1.00 54.00 104 ILE A C 1
ATOM 804 O O . ILE A 1 104 ? -15.376 0.835 12.231 1.00 54.00 104 ILE A O 1
ATOM 808 N N . ARG A 1 105 ? -17.344 0.073 11.465 1.00 55.59 105 ARG A N 1
ATOM 809 C CA . ARG A 1 105 ? -16.812 -0.342 10.157 1.00 55.59 105 ARG A CA 1
ATOM 810 C C . ARG A 1 105 ? -16.216 0.832 9.400 1.00 55.59 105 ARG A C 1
ATOM 812 O O . ARG A 1 105 ? -15.134 0.682 8.859 1.00 55.59 105 ARG A O 1
ATOM 819 N N . ASP A 1 106 ? -16.896 1.968 9.356 1.00 45.84 106 ASP A N 1
ATOM 820 C CA . ASP A 1 106 ? -16.469 3.149 8.615 1.00 45.84 106 ASP A CA 1
ATOM 821 C C . ASP A 1 106 ? -15.252 3.795 9.284 1.00 45.84 106 ASP A C 1
ATOM 823 O O . ASP A 1 106 ? -14.334 4.188 8.582 1.00 45.84 106 ASP A O 1
ATOM 827 N N . THR A 1 107 ? -15.166 3.792 10.617 1.00 46.72 107 THR A N 1
ATOM 828 C CA . THR A 1 107 ? -13.993 4.266 11.375 1.00 46.72 107 THR A CA 1
ATOM 829 C C . THR A 1 107 ? -12.806 3.315 11.224 1.00 46.72 107 THR A C 1
ATOM 831 O O . THR A 1 107 ? -11.685 3.759 11.005 1.00 46.72 107 THR A O 1
ATOM 834 N N . CYS A 1 108 ? -13.025 1.998 11.270 1.00 49.53 108 CYS A N 1
ATOM 835 C CA . CYS A 1 108 ? -11.981 1.008 11.021 1.00 49.53 108 CYS A CA 1
ATOM 836 C C . CYS A 1 108 ? -11.552 1.002 9.549 1.00 49.53 108 CYS A C 1
ATOM 838 O O . CYS A 1 108 ? -10.369 0.864 9.279 1.00 49.53 108 CYS A O 1
ATOM 840 N N . ARG A 1 109 ? -12.470 1.188 8.591 1.00 50.50 109 ARG A N 1
ATOM 841 C CA . ARG A 1 109 ? -12.170 1.286 7.151 1.00 50.50 109 ARG A CA 1
ATOM 842 C C . ARG A 1 109 ? -11.497 2.602 6.792 1.00 50.50 109 ARG A C 1
ATOM 844 O O . ARG A 1 109 ? -10.563 2.572 6.001 1.00 50.50 109 ARG A O 1
ATOM 851 N N . ALA A 1 110 ? -11.930 3.720 7.371 1.00 40.09 110 ALA A N 1
ATOM 852 C CA . ALA A 1 110 ? -11.234 4.999 7.284 1.00 40.09 110 ALA A CA 1
ATOM 853 C C . ALA A 1 110 ? -9.835 4.849 7.876 1.00 40.09 110 ALA A C 1
ATOM 855 O O . ALA A 1 110 ? -8.875 5.117 7.176 1.00 40.09 110 ALA A O 1
ATOM 856 N N . GLY A 1 111 ? -9.704 4.241 9.057 1.00 43.59 111 GLY A N 1
ATOM 857 C CA . GLY A 1 111 ? -8.415 3.906 9.658 1.00 43.59 111 GLY A CA 1
ATOM 858 C C . GLY A 1 111 ? -7.588 2.866 8.890 1.00 43.59 111 GLY A C 1
ATOM 859 O O . GLY A 1 111 ? -6.380 2.840 9.082 1.00 43.59 111 GLY A O 1
ATOM 860 N N . LEU A 1 112 ? -8.188 2.030 8.027 1.00 40.47 112 LEU A N 1
ATOM 861 C CA . LEU A 1 112 ? -7.515 1.059 7.143 1.00 40.47 112 LEU A CA 1
ATOM 862 C C . LEU A 1 112 ? -7.064 1.693 5.810 1.00 40.47 112 LEU A C 1
ATOM 864 O O . LEU A 1 112 ? -5.975 1.381 5.338 1.00 40.47 112 LEU A O 1
ATOM 868 N N . LYS A 1 113 ? -7.861 2.599 5.223 1.00 42.22 113 LYS A N 1
ATOM 869 C CA . LYS A 1 113 ? -7.500 3.399 4.032 1.00 42.22 113 LYS A CA 1
ATOM 870 C C . LYS A 1 113 ? -6.503 4.507 4.366 1.00 42.22 113 LYS A C 1
ATOM 872 O O . LYS A 1 113 ? -5.496 4.650 3.680 1.00 42.22 113 LYS A O 1
ATOM 877 N N . GLU A 1 114 ? -6.740 5.235 5.455 1.00 43.22 114 GLU A N 1
ATOM 878 C CA . GLU A 1 114 ? -5.730 6.101 6.055 1.00 43.22 114 GLU A CA 1
ATOM 879 C C . GLU A 1 114 ? -4.523 5.263 6.469 1.00 43.22 114 GLU A C 1
ATOM 881 O O . GLU A 1 114 ? -3.417 5.738 6.295 1.00 43.22 114 GLU A O 1
ATOM 886 N N . ASN A 1 115 ? -4.665 4.000 6.908 1.00 48.59 115 ASN A N 1
ATOM 887 C CA . ASN A 1 115 ? -3.493 3.145 7.142 1.00 48.59 115 ASN A CA 1
ATOM 888 C C . ASN A 1 115 ? -2.685 2.895 5.880 1.00 48.59 115 ASN A C 1
ATOM 890 O O . ASN A 1 115 ? -1.477 2.908 6.001 1.00 48.59 115 ASN A O 1
ATOM 894 N N . SER A 1 116 ? -3.276 2.647 4.706 1.00 51.38 116 SER A N 1
ATOM 895 C CA . SER A 1 116 ? -2.463 2.416 3.502 1.00 51.38 116 SER A CA 1
ATOM 896 C C . SER A 1 116 ? -1.684 3.669 3.101 1.00 51.38 116 SER A C 1
ATOM 898 O O . SER A 1 116 ? -0.479 3.592 2.883 1.00 51.38 116 SER A O 1
ATOM 900 N N . GLU A 1 117 ? -2.331 4.837 3.107 1.00 49.00 117 GLU A N 1
ATOM 901 C CA . GLU A 1 117 ? -1.674 6.105 2.759 1.00 49.00 117 GLU A CA 1
ATOM 902 C C . GLU A 1 117 ? -0.678 6.547 3.851 1.00 49.00 117 GLU A C 1
ATOM 904 O O . GLU A 1 117 ? 0.437 6.969 3.553 1.00 49.00 117 GLU A O 1
ATOM 909 N N . LEU A 1 118 ? -1.017 6.369 5.134 1.00 50.12 118 LEU A N 1
ATOM 910 C CA . LEU A 1 118 ? -0.121 6.623 6.267 1.00 50.12 118 LEU A CA 1
ATOM 911 C C . LEU A 1 118 ? 0.981 5.567 6.393 1.00 50.12 118 LEU A C 1
ATOM 913 O O . LEU A 1 118 ? 2.019 5.876 6.967 1.00 50.12 118 LEU A O 1
ATOM 917 N N . GLN A 1 119 ? 0.799 4.340 5.898 1.00 54.19 119 GLN A N 1
ATOM 918 C CA . GLN A 1 119 ? 1.846 3.315 5.829 1.00 54.19 119 GLN A CA 1
ATOM 919 C C . GLN A 1 119 ? 2.850 3.651 4.738 1.00 54.19 119 GLN A C 1
ATOM 921 O O . GLN A 1 119 ? 4.046 3.552 4.996 1.00 54.19 119 GLN A O 1
ATOM 926 N N . GLU A 1 120 ? 2.397 4.092 3.563 1.00 55.22 120 GLU A N 1
ATOM 927 C CA . GLU A 1 120 ? 3.284 4.627 2.525 1.00 55.22 120 GLU A CA 1
ATOM 928 C C . GLU A 1 120 ? 4.059 5.843 3.056 1.00 55.22 120 GLU A C 1
ATOM 930 O O . GLU A 1 120 ? 5.288 5.899 2.958 1.00 55.22 120 GLU A O 1
ATOM 935 N N . LEU A 1 121 ? 3.366 6.764 3.735 1.00 51.50 121 LEU A N 1
ATOM 936 C CA . LEU A 1 121 ? 3.983 7.917 4.391 1.00 51.50 121 LEU A CA 1
ATOM 937 C C . LEU A 1 121 ? 4.968 7.502 5.503 1.00 51.50 121 LEU A C 1
ATOM 939 O O . LEU A 1 121 ? 6.052 8.070 5.625 1.00 51.50 121 LEU A O 1
ATOM 943 N N . ALA A 1 122 ? 4.627 6.493 6.305 1.00 54.56 122 ALA A N 1
ATOM 944 C CA . ALA A 1 122 ? 5.486 5.965 7.360 1.00 54.56 122 ALA A CA 1
ATOM 945 C C . ALA A 1 122 ? 6.719 5.255 6.805 1.00 54.56 122 ALA A C 1
ATOM 947 O O . ALA A 1 122 ? 7.792 5.400 7.381 1.00 54.56 122 ALA A O 1
ATOM 948 N N . GLN A 1 123 ? 6.609 4.529 5.692 1.00 60.31 123 GLN A N 1
ATOM 949 C CA . GLN A 1 123 ? 7.770 3.939 5.024 1.00 60.31 123 GLN A CA 1
ATOM 950 C C . GLN A 1 123 ? 8.743 5.022 4.547 1.00 60.31 123 GLN A C 1
ATOM 952 O O . GLN A 1 123 ? 9.955 4.866 4.705 1.00 60.31 123 GLN A O 1
ATOM 957 N N . LEU A 1 124 ? 8.215 6.137 4.034 1.00 58.53 124 LEU A N 1
ATOM 958 C CA . LEU A 1 124 ? 8.999 7.299 3.612 1.00 58.53 124 LEU A CA 1
ATOM 959 C C . LEU A 1 124 ? 9.665 8.031 4.790 1.00 58.53 124 LEU A C 1
ATOM 961 O O . LEU A 1 124 ? 10.838 8.385 4.699 1.00 58.53 124 LEU A O 1
ATOM 965 N N . ILE A 1 125 ? 8.941 8.259 5.891 1.00 55.81 125 ILE A N 1
ATOM 966 C CA . ILE A 1 125 ? 9.409 9.084 7.022 1.00 55.81 125 ILE A CA 1
ATOM 967 C C . ILE A 1 125 ? 10.227 8.271 8.036 1.00 55.81 125 ILE A C 1
ATOM 969 O O . ILE A 1 125 ? 11.251 8.735 8.533 1.00 55.81 125 ILE A O 1
ATOM 973 N N . LEU A 1 126 ? 9.802 7.047 8.353 1.00 64.44 126 LEU A N 1
ATOM 974 C CA . LEU A 1 126 ? 10.372 6.235 9.434 1.00 64.44 126 LEU A CA 1
ATOM 975 C C . LEU A 1 126 ? 11.482 5.277 8.967 1.00 64.44 126 LEU A C 1
ATOM 977 O O . LEU A 1 126 ? 11.968 4.502 9.785 1.00 64.44 126 LEU A O 1
ATOM 981 N N . SER A 1 127 ? 11.918 5.332 7.699 1.00 61.03 127 SER A N 1
ATOM 982 C CA . SER A 1 127 ? 13.096 4.616 7.165 1.00 61.03 127 SER A CA 1
ATOM 983 C C . SER A 1 127 ? 13.167 3.125 7.556 1.00 61.03 127 SER A C 1
ATOM 985 O O . SER A 1 127 ? 14.048 2.710 8.309 1.00 61.03 127 SER A O 1
ATOM 987 N N . ASN A 1 128 ? 12.255 2.303 7.025 1.00 58.03 128 ASN A N 1
ATOM 988 C CA . ASN A 1 128 ? 12.173 0.844 7.251 1.00 58.03 128 ASN A CA 1
ATOM 989 C C . ASN A 1 128 ? 11.835 0.391 8.684 1.00 58.03 128 ASN A C 1
ATOM 991 O O . ASN A 1 128 ? 12.073 -0.766 9.037 1.00 58.03 128 ASN A O 1
ATOM 995 N N . GLN A 1 129 ? 11.265 1.258 9.520 1.00 60.62 129 GLN A N 1
ATOM 996 C CA . GLN A 1 129 ? 10.718 0.827 10.809 1.00 60.62 129 GLN A CA 1
ATOM 997 C C . GLN A 1 129 ? 9.273 0.315 10.690 1.00 60.62 129 GLN A C 1
ATOM 999 O O . GLN A 1 129 ? 8.555 0.725 9.775 1.00 60.62 129 GLN A O 1
ATOM 1004 N N . PRO A 1 130 ? 8.829 -0.580 11.600 1.00 56.62 130 PRO A N 1
ATOM 1005 C CA . PRO A 1 130 ? 7.435 -1.011 11.660 1.00 56.62 130 PRO A CA 1
ATOM 1006 C C . PRO A 1 130 ? 6.495 0.190 11.797 1.00 56.62 130 PRO A C 1
ATOM 1008 O O . PRO A 1 130 ? 6.821 1.153 12.493 1.00 56.62 130 PRO A O 1
ATOM 1011 N N . TYR A 1 131 ? 5.329 0.123 11.148 1.00 53.34 131 TYR A N 1
ATOM 1012 C CA . TYR A 1 131 ? 4.323 1.179 11.227 1.00 53.34 131 TYR A CA 1
ATOM 1013 C C . TYR A 1 131 ? 3.892 1.416 12.680 1.00 53.34 131 TYR A C 1
ATOM 1015 O O . TYR A 1 131 ? 3.389 0.511 13.347 1.00 53.34 131 TYR A O 1
ATOM 1023 N N . ASP A 1 132 ? 4.066 2.651 13.145 1.00 64.50 132 ASP A N 1
ATOM 1024 C CA . ASP A 1 132 ? 3.619 3.128 14.450 1.00 64.50 132 ASP A CA 1
ATOM 1025 C C . ASP A 1 132 ? 2.991 4.510 14.258 1.00 64.50 132 ASP A C 1
ATOM 1027 O O . ASP A 1 132 ? 3.673 5.487 13.940 1.00 64.50 132 ASP A O 1
ATOM 1031 N N . PHE A 1 133 ? 1.674 4.585 14.447 1.00 51.62 133 PHE A N 1
ATOM 1032 C CA . PHE A 1 133 ? 0.906 5.810 14.252 1.00 51.62 133 PHE A CA 1
ATOM 1033 C C . PHE A 1 133 ? 1.310 6.931 15.220 1.00 51.62 133 PHE A C 1
ATOM 1035 O O . PHE A 1 133 ? 1.346 8.097 14.829 1.00 51.62 133 PHE A O 1
ATOM 1042 N N . PHE A 1 134 ? 1.650 6.608 16.472 1.00 54.69 134 PHE A N 1
ATOM 1043 C CA . PHE A 1 134 ? 2.074 7.614 17.447 1.00 54.69 134 PHE A CA 1
ATOM 1044 C C . PHE A 1 134 ? 3.437 8.182 17.078 1.00 54.69 134 PHE A C 1
ATOM 1046 O O . PHE A 1 134 ? 3.626 9.398 17.116 1.00 54.69 134 PHE A O 1
ATOM 1053 N N . LYS A 1 135 ? 4.367 7.319 16.667 1.00 61.72 135 LYS A N 1
ATOM 1054 C CA . LYS A 1 135 ? 5.682 7.742 16.189 1.00 61.72 135 LYS A CA 1
ATOM 1055 C C . LYS A 1 135 ? 5.574 8.564 14.907 1.00 61.72 135 LYS A C 1
ATOM 1057 O O . LYS A 1 135 ? 6.173 9.631 14.826 1.00 61.72 135 LYS A O 1
ATOM 1062 N N . LEU A 1 136 ? 4.750 8.123 13.956 1.00 54.00 136 LEU A N 1
ATOM 1063 C CA . LEU A 1 136 ? 4.456 8.857 12.728 1.00 54.00 136 LEU A CA 1
ATOM 1064 C C . LEU A 1 136 ? 3.874 10.241 13.034 1.00 54.00 136 LEU A C 1
ATOM 1066 O O . LEU A 1 136 ? 4.359 11.231 12.506 1.00 54.00 136 LEU A O 1
ATOM 1070 N N . LYS A 1 137 ? 2.891 10.335 13.937 1.00 51.69 137 LYS A N 1
ATOM 1071 C CA . LYS A 1 137 ? 2.297 11.608 14.365 1.00 51.69 137 LYS A CA 1
ATOM 1072 C C . LYS A 1 137 ? 3.340 12.550 14.974 1.00 51.69 137 LYS A C 1
ATOM 1074 O O . LYS A 1 137 ? 3.340 13.736 14.662 1.00 51.69 137 LYS A O 1
ATOM 1079 N N . GLN A 1 138 ? 4.237 12.033 15.815 1.00 59.91 138 GLN A N 1
ATOM 1080 C CA . GLN A 1 138 ? 5.326 12.819 16.406 1.00 59.91 138 GLN A CA 1
ATOM 1081 C C . GLN A 1 138 ? 6.324 13.308 15.350 1.00 59.91 138 GLN A C 1
ATOM 1083 O O . GLN A 1 138 ? 6.749 14.457 15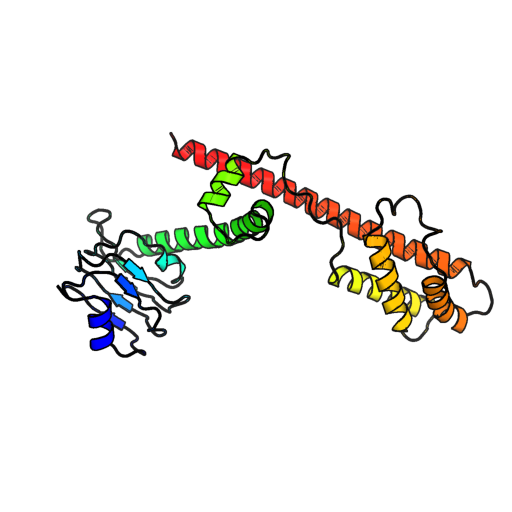.411 1.00 59.91 138 GLN A O 1
ATOM 1088 N N . GLU A 1 139 ? 6.677 12.475 14.371 1.00 60.97 139 GLU A N 1
ATOM 1089 C CA . GLU A 1 139 ? 7.572 12.874 13.280 1.00 60.97 139 GLU A CA 1
ATOM 1090 C C . GLU A 1 139 ? 6.897 13.845 12.297 1.00 60.97 139 GLU A C 1
ATOM 1092 O O . GLU A 1 139 ? 7.509 14.836 11.920 1.00 60.97 139 GLU A O 1
ATOM 1097 N N . ILE A 1 140 ? 5.611 13.670 11.972 1.00 55.53 140 ILE A N 1
ATOM 1098 C CA . ILE A 1 140 ? 4.828 14.621 11.157 1.00 55.53 140 ILE A CA 1
ATOM 1099 C C . ILE A 1 140 ? 4.774 16.010 11.807 1.00 55.53 140 ILE A C 1
ATOM 1101 O O . ILE A 1 140 ? 4.836 17.018 11.108 1.00 55.53 140 ILE A O 1
ATOM 1105 N N . ILE A 1 141 ? 4.677 16.084 13.138 1.00 57.88 141 ILE A N 1
ATOM 1106 C CA . ILE A 1 141 ? 4.705 17.360 13.871 1.00 57.88 141 ILE A CA 1
ATOM 1107 C C . ILE A 1 141 ? 6.088 18.029 13.781 1.00 57.88 141 ILE A C 1
ATOM 1109 O O . ILE A 1 141 ? 6.175 19.257 13.792 1.00 57.88 141 ILE A O 1
ATOM 1113 N N . LYS A 1 142 ? 7.167 17.243 13.686 1.00 63.72 142 LYS A N 1
ATOM 1114 C CA . LYS A 1 142 ? 8.549 17.742 13.582 1.00 63.72 142 LYS A CA 1
ATOM 1115 C C . LYS A 1 142 ? 8.958 18.092 12.152 1.00 63.72 142 LYS A C 1
ATOM 1117 O O . LYS A 1 142 ? 9.818 18.953 11.977 1.00 63.72 142 LYS A O 1
ATOM 1122 N N . LEU A 1 143 ? 8.369 17.436 11.153 1.00 55.41 143 LEU A N 1
ATOM 1123 C CA . LEU A 1 143 ? 8.694 17.635 9.746 1.00 55.41 143 LEU A CA 1
ATOM 1124 C C . LEU A 1 143 ? 8.308 19.042 9.299 1.00 55.41 143 LEU A C 1
ATOM 1126 O O . LEU A 1 143 ? 7.132 19.402 9.212 1.00 55.41 143 LEU A O 1
ATOM 1130 N N . LYS A 1 144 ? 9.314 19.832 8.925 1.00 58.66 144 LYS A N 1
ATOM 1131 C CA . LYS A 1 144 ? 9.058 21.011 8.102 1.00 58.66 144 LYS A CA 1
ATOM 1132 C C . LYS A 1 144 ? 8.667 20.521 6.702 1.00 58.66 144 LYS A C 1
ATOM 1134 O O . LYS A 1 144 ? 9.335 19.628 6.183 1.00 58.66 144 LYS A O 1
ATOM 1139 N N . PRO A 1 145 ? 7.669 21.123 6.025 1.00 51.72 145 PRO A N 1
ATOM 1140 C CA . PRO A 1 145 ? 7.259 20.726 4.668 1.00 51.72 145 PRO A CA 1
ATOM 1141 C C . PRO A 1 145 ? 8.405 20.664 3.640 1.00 51.72 145 PRO A C 1
ATOM 1143 O O . PRO A 1 145 ? 8.276 20.038 2.593 1.00 51.72 145 PRO A O 1
ATOM 1146 N N . GLN A 1 146 ? 9.527 21.319 3.938 1.00 51.72 146 GLN A N 1
ATOM 1147 C CA . GLN A 1 146 ? 10.727 21.429 3.110 1.00 51.72 146 GLN A CA 1
ATOM 1148 C C . GLN A 1 146 ? 11.742 20.282 3.323 1.00 51.72 146 GLN A C 1
ATOM 1150 O O . GLN A 1 146 ? 12.719 20.217 2.586 1.00 51.72 146 GLN A O 1
ATOM 1155 N N . GLU A 1 147 ? 11.529 19.386 4.296 1.00 54.25 147 GLU A N 1
ATOM 1156 C CA . GLU A 1 147 ? 12.473 18.321 4.701 1.00 54.25 147 GLU A CA 1
ATOM 1157 C C . GLU A 1 147 ? 12.051 16.909 4.232 1.00 54.25 147 GLU A C 1
ATOM 1159 O O . GLU A 1 147 ? 12.583 15.908 4.710 1.00 54.25 147 GLU A O 1
ATOM 1164 N N . LEU A 1 148 ? 11.103 16.802 3.291 1.00 57.47 148 LEU A N 1
ATOM 1165 C CA . LEU A 1 148 ? 10.687 15.509 2.727 1.00 57.47 148 LEU A CA 1
ATOM 1166 C C . LEU A 1 148 ? 11.867 14.788 2.039 1.00 57.47 148 LEU A C 1
ATOM 1168 O O . LEU A 1 148 ? 12.695 15.439 1.391 1.00 57.47 148 LEU A O 1
ATOM 1172 N N . PRO A 1 149 ? 11.949 13.447 2.150 1.00 53.91 149 PRO A N 1
ATOM 1173 C CA . PRO A 1 149 ? 13.057 12.682 1.601 1.00 53.91 149 PRO A CA 1
ATOM 1174 C C . PRO A 1 149 ? 13.155 12.869 0.087 1.00 53.91 149 PRO A C 1
ATOM 1176 O O . PRO A 1 149 ? 12.162 12.858 -0.643 1.00 53.91 149 PRO A O 1
ATOM 1179 N N . ASN A 1 150 ? 14.390 13.020 -0.385 1.00 55.84 150 ASN A N 1
ATOM 1180 C CA . ASN A 1 150 ? 14.710 13.119 -1.801 1.00 55.84 150 ASN A CA 1
ATOM 1181 C C . ASN A 1 150 ? 14.350 11.780 -2.468 1.00 55.84 150 ASN A C 1
ATOM 1183 O O . ASN A 1 150 ? 15.077 10.796 -2.316 1.00 55.84 150 ASN A O 1
ATOM 1187 N N . MET A 1 151 ? 13.195 11.711 -3.136 1.00 58.12 151 MET A N 1
ATOM 1188 C CA . MET A 1 151 ? 12.745 10.481 -3.788 1.00 58.12 151 MET A CA 1
ATOM 1189 C C . MET A 1 151 ? 13.756 10.016 -4.840 1.00 58.12 151 MET A C 1
ATOM 1191 O O . MET A 1 151 ? 14.430 10.829 -5.480 1.00 58.12 151 MET A O 1
ATOM 1195 N N . SER A 1 152 ? 13.873 8.692 -4.997 1.00 60.41 152 SER A N 1
ATOM 1196 C CA . SER A 1 152 ? 14.855 8.069 -5.887 1.00 60.41 152 SER A CA 1
ATOM 1197 C C . SER A 1 152 ? 14.835 8.714 -7.275 1.00 60.41 152 SER A C 1
ATOM 1199 O O . SER A 1 152 ? 13.804 8.761 -7.943 1.00 60.41 152 SER A O 1
ATOM 1201 N N . LYS A 1 153 ? 16.006 9.181 -7.721 1.00 71.44 153 LYS A N 1
ATOM 1202 C CA . LYS A 1 153 ? 16.225 9.707 -9.078 1.00 71.44 153 LYS A CA 1
ATOM 1203 C C . LYS A 1 153 ? 16.457 8.596 -10.118 1.00 71.44 153 LYS A C 1
ATOM 1205 O O . LYS A 1 153 ? 16.786 8.913 -11.262 1.00 71.44 153 LYS A O 1
ATOM 1210 N N . LYS A 1 154 ? 16.376 7.325 -9.704 1.00 83.50 154 LYS A N 1
ATOM 1211 C CA . LYS A 1 154 ? 16.730 6.155 -10.515 1.00 83.50 154 LYS A CA 1
ATOM 1212 C C . LYS A 1 154 ? 15.502 5.473 -11.101 1.00 83.50 154 LYS A C 1
ATOM 1214 O O . LYS A 1 154 ? 14.481 5.351 -10.425 1.00 83.50 154 LYS A O 1
ATOM 1219 N N . LEU A 1 155 ? 15.632 4.993 -12.332 1.00 85.06 155 LEU A N 1
ATOM 1220 C CA . LEU A 1 155 ? 14.608 4.199 -13.004 1.00 85.06 155 LEU A CA 1
ATOM 1221 C C . LEU A 1 155 ? 14.444 2.829 -12.326 1.00 85.06 155 LEU A C 1
ATOM 1223 O O . LEU A 1 155 ? 15.413 2.230 -11.859 1.00 85.06 155 LEU A O 1
ATOM 1227 N N . SER A 1 156 ? 13.216 2.308 -12.308 1.00 88.81 156 SER A N 1
ATOM 1228 C CA . SER A 1 156 ? 12.952 0.934 -11.869 1.00 88.81 156 SER A CA 1
ATOM 1229 C C . SER A 1 156 ? 13.501 -0.080 -12.878 1.00 88.81 156 SER A C 1
ATOM 1231 O O . SER A 1 156 ? 13.560 0.204 -14.073 1.00 88.81 156 SER A O 1
ATOM 1233 N N . GLU A 1 157 ? 13.850 -1.290 -12.428 1.00 88.38 157 GLU A N 1
ATOM 1234 C CA . GLU A 1 157 ? 14.328 -2.356 -13.328 1.00 88.38 157 GLU A CA 1
ATOM 1235 C C . GLU A 1 157 ? 13.313 -2.689 -14.429 1.00 88.38 157 GLU A C 1
ATOM 1237 O O . GLU A 1 157 ? 13.688 -2.851 -15.586 1.00 88.38 157 GLU A O 1
ATOM 1242 N N . GLN A 1 158 ? 12.016 -2.675 -14.105 1.00 90.94 158 GLN A N 1
ATOM 1243 C CA . GLN A 1 158 ? 10.954 -2.833 -15.100 1.00 90.94 158 GLN A CA 1
ATOM 1244 C C . GLN A 1 158 ? 11.019 -1.745 -16.181 1.00 90.94 158 GLN A C 1
ATOM 1246 O O . GLN A 1 158 ? 10.953 -2.044 -17.369 1.00 90.94 158 GLN A O 1
ATOM 1251 N N . LYS A 1 159 ? 11.190 -0.476 -15.795 1.00 89.88 159 LYS A N 1
ATOM 1252 C CA . LYS A 1 159 ? 11.269 0.621 -16.763 1.00 89.88 159 LYS A CA 1
ATOM 1253 C C . LYS A 1 159 ? 12.524 0.509 -17.634 1.00 89.88 159 LYS A C 1
ATOM 1255 O O . LYS A 1 159 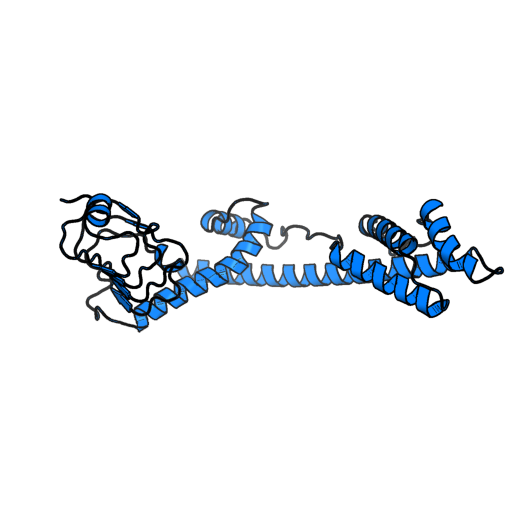? 12.475 0.809 -18.824 1.00 89.88 159 LYS A O 1
ATOM 1260 N N . LYS A 1 160 ? 13.645 0.046 -17.075 1.00 90.19 160 LYS A N 1
ATOM 1261 C CA . LYS A 1 160 ? 14.870 -0.227 -17.845 1.00 90.19 160 LYS A CA 1
ATOM 1262 C C . LYS A 1 160 ? 14.660 -1.354 -18.859 1.00 90.19 160 LYS A C 1
ATOM 1264 O O . LYS A 1 160 ? 15.113 -1.227 -19.995 1.00 90.19 160 LYS A O 1
ATOM 1269 N N . GLU A 1 161 ? 13.940 -2.408 -18.473 1.00 90.69 161 GLU A N 1
ATOM 1270 C CA . GLU A 1 161 ? 13.536 -3.503 -19.362 1.00 90.69 161 GLU A CA 1
ATOM 1271 C C . GLU A 1 161 ? 12.689 -2.991 -20.534 1.00 90.69 161 GLU A C 1
ATOM 1273 O O . GLU A 1 161 ? 12.991 -3.295 -21.686 1.00 90.69 161 GLU A O 1
ATOM 1278 N N . GLU A 1 162 ? 11.675 -2.169 -20.250 1.00 91.44 162 GLU A N 1
ATOM 1279 C CA . GLU A 1 162 ? 10.795 -1.563 -21.258 1.00 91.44 162 GLU A CA 1
ATOM 1280 C C . GLU A 1 162 ? 11.580 -0.710 -22.266 1.00 91.44 162 GLU A C 1
ATOM 1282 O O . GLU A 1 162 ? 11.379 -0.832 -23.476 1.00 91.44 162 GLU A O 1
ATOM 1287 N N . ILE A 1 163 ? 12.504 0.131 -21.783 1.00 88.75 163 ILE A N 1
ATOM 1288 C CA . ILE A 1 163 ? 13.350 0.969 -22.646 1.00 88.75 163 ILE A CA 1
ATOM 1289 C C . ILE A 1 163 ? 14.254 0.095 -23.522 1.00 88.75 163 ILE A C 1
ATOM 1291 O O . ILE A 1 163 ? 14.356 0.349 -24.722 1.00 88.75 163 ILE A O 1
ATOM 1295 N N . ALA A 1 164 ? 14.898 -0.925 -22.945 1.00 87.69 164 ALA A N 1
ATOM 1296 C CA . ALA A 1 164 ? 15.765 -1.832 -23.692 1.00 87.69 164 ALA A CA 1
ATOM 1297 C C . ALA A 1 164 ? 14.985 -2.602 -24.768 1.00 87.69 164 ALA A C 1
ATOM 1299 O O . ALA A 1 164 ? 15.455 -2.730 -25.895 1.00 87.69 164 ALA A O 1
ATOM 1300 N N . GLU A 1 165 ? 13.780 -3.075 -24.449 1.00 88.88 165 GLU A N 1
ATOM 1301 C CA . GLU A 1 165 ? 12.924 -3.807 -25.383 1.00 88.88 165 GLU A CA 1
ATOM 1302 C C . GLU A 1 165 ? 12.473 -2.930 -26.556 1.00 88.88 165 GLU A C 1
ATOM 1304 O O . GLU A 1 165 ? 12.641 -3.316 -27.713 1.00 88.88 165 GLU A O 1
ATOM 1309 N N . HIS A 1 166 ? 11.968 -1.727 -26.267 1.00 88.12 166 HIS A N 1
ATOM 1310 C CA . HIS A 1 166 ? 11.572 -0.759 -27.292 1.00 88.12 166 HIS A CA 1
ATOM 1311 C C . HIS A 1 166 ? 12.746 -0.414 -28.208 1.00 88.12 166 HIS A C 1
ATOM 1313 O O . HIS A 1 166 ? 12.630 -0.366 -29.428 1.00 88.12 166 HIS A O 1
ATOM 1319 N N . PHE A 1 167 ? 13.913 -0.187 -27.620 1.00 85.50 167 PHE A N 1
ATOM 1320 C CA . PHE A 1 167 ? 15.113 0.145 -28.363 1.00 85.50 167 PHE A CA 1
ATOM 1321 C C . PHE A 1 167 ? 15.557 -0.981 -29.315 1.00 85.50 167 PHE A C 1
ATOM 1323 O O . PHE A 1 167 ? 15.921 -0.714 -30.460 1.00 85.50 167 PHE A O 1
ATOM 1330 N N . ILE A 1 168 ? 15.457 -2.246 -28.895 1.00 84.06 168 ILE A N 1
ATOM 1331 C CA . ILE A 1 168 ? 15.720 -3.390 -29.778 1.00 84.06 168 ILE A CA 1
ATOM 1332 C C . ILE A 1 168 ? 14.696 -3.483 -30.900 1.00 84.06 168 ILE A C 1
ATOM 1334 O O . ILE A 1 168 ? 15.081 -3.782 -32.029 1.00 84.06 168 ILE A O 1
ATOM 1338 N N . GLN A 1 169 ? 13.420 -3.220 -30.624 1.00 83.00 169 GLN A N 1
ATOM 1339 C CA . GLN A 1 169 ? 12.380 -3.200 -31.654 1.00 83.00 169 GLN A CA 1
ATOM 1340 C C . GLN A 1 169 ? 12.676 -2.145 -32.724 1.00 83.00 169 GLN A C 1
ATOM 1342 O O . GLN A 1 169 ? 12.624 -2.470 -33.907 1.00 83.00 169 GLN A O 1
ATOM 1347 N N . GLU A 1 170 ? 13.076 -0.936 -32.328 1.00 81.19 170 GLU A N 1
ATOM 1348 C CA . GLU A 1 170 ? 13.451 0.143 -33.253 1.00 81.19 170 GLU A CA 1
ATOM 1349 C C . GLU A 1 170 ? 14.659 -0.225 -34.123 1.00 81.19 170 GLU A C 1
ATOM 1351 O O . GLU A 1 170 ? 14.631 -0.025 -35.338 1.00 81.19 170 GLU A O 1
ATOM 1356 N N . ILE A 1 171 ? 15.700 -0.826 -33.536 1.00 75.50 171 ILE A N 1
ATOM 1357 C CA . ILE A 1 171 ? 16.865 -1.323 -34.287 1.00 75.50 171 ILE A CA 1
ATOM 1358 C C . ILE A 1 171 ? 16.439 -2.427 -35.264 1.00 75.50 171 ILE A C 1
ATOM 1360 O O . ILE A 1 171 ? 16.760 -2.373 -36.449 1.00 75.50 171 ILE A O 1
ATOM 1364 N N . THR A 1 172 ? 15.688 -3.416 -34.779 1.00 75.19 172 THR A N 1
ATOM 1365 C CA . THR A 1 172 ? 15.224 -4.570 -35.568 1.00 75.19 172 THR A CA 1
ATOM 1366 C C . THR A 1 172 ? 14.372 -4.109 -36.751 1.00 75.19 172 THR A C 1
ATOM 1368 O O . THR A 1 172 ? 14.586 -4.552 -37.877 1.00 75.19 172 THR A O 1
ATOM 1371 N N . TYR A 1 173 ? 13.450 -3.174 -36.511 1.00 76.62 173 TYR A N 1
ATOM 1372 C CA . TYR A 1 173 ? 12.605 -2.566 -37.534 1.00 76.62 173 TYR A CA 1
ATOM 1373 C C . TYR A 1 173 ? 13.427 -1.776 -38.555 1.00 76.62 173 TYR A C 1
ATOM 1375 O O . TYR A 1 173 ? 13.288 -1.996 -39.756 1.00 76.62 173 TYR A O 1
ATOM 1383 N N . THR A 1 174 ? 14.319 -0.898 -38.087 1.00 70.38 174 THR A N 1
ATOM 1384 C CA . THR A 1 174 ? 15.124 -0.022 -38.954 1.00 70.38 174 THR A CA 1
ATOM 1385 C C . THR A 1 174 ? 16.027 -0.817 -39.895 1.00 70.38 174 THR A C 1
ATOM 1387 O O . THR A 1 174 ? 16.232 -0.413 -41.038 1.00 70.38 174 THR A O 1
ATOM 1390 N N . PHE A 1 175 ? 16.558 -1.953 -39.435 1.00 69.50 175 PHE A N 1
ATOM 1391 C CA . PHE A 1 175 ? 17.516 -2.750 -40.203 1.00 69.50 175 PHE A CA 1
ATOM 1392 C C . PHE A 1 175 ? 16.935 -4.035 -40.807 1.00 69.50 175 PHE A C 1
ATOM 1394 O O . PHE A 1 175 ? 17.655 -4.743 -41.509 1.00 69.50 175 PHE A O 1
ATOM 1401 N N . GLY A 1 176 ? 15.661 -4.353 -40.555 1.00 66.62 176 GLY A N 1
ATOM 1402 C CA . GLY A 1 176 ? 15.020 -5.578 -41.045 1.00 66.62 176 GLY A CA 1
ATOM 1403 C C . GLY A 1 176 ? 15.703 -6.864 -40.565 1.00 66.62 176 GLY A C 1
ATOM 1404 O O . GLY A 1 176 ? 15.700 -7.867 -41.277 1.00 66.62 176 GLY A O 1
ATOM 1405 N N . THR A 1 177 ? 16.341 -6.831 -39.393 1.00 66.56 177 THR A N 1
ATOM 1406 C CA . THR A 1 177 ? 17.118 -7.954 -38.851 1.00 66.56 177 THR A CA 1
ATOM 1407 C C . THR A 1 177 ? 16.293 -8.839 -37.926 1.00 66.56 177 THR A C 1
ATOM 1409 O O . THR A 1 177 ? 15.171 -8.517 -37.548 1.00 66.56 177 THR A O 1
ATOM 1412 N N . THR A 1 178 ? 16.842 -9.992 -37.547 1.00 72.56 178 THR A N 1
ATOM 1413 C CA . THR A 1 178 ? 16.316 -10.782 -36.431 1.00 72.56 178 THR A CA 1
ATOM 1414 C C . THR A 1 178 ? 16.769 -10.189 -35.102 1.00 72.56 178 THR A C 1
ATOM 1416 O O . THR A 1 178 ? 17.920 -9.771 -34.959 1.00 72.56 178 THR A O 1
ATOM 1419 N N . ARG A 1 179 ? 15.873 -10.216 -34.112 1.00 74.94 179 ARG A N 1
ATOM 1420 C CA . ARG A 1 179 ? 16.140 -9.818 -32.725 1.00 74.94 179 ARG A CA 1
ATOM 1421 C C . ARG A 1 179 ? 17.437 -10.447 -32.194 1.00 74.94 179 ARG A C 1
ATOM 1423 O O . ARG A 1 179 ? 17.663 -11.641 -32.376 1.00 74.94 179 ARG A O 1
ATOM 1430 N N . ASN A 1 180 ? 18.249 -9.651 -31.496 1.00 75.44 180 ASN A N 1
ATOM 1431 C CA . ASN A 1 180 ? 19.493 -10.099 -30.871 1.00 75.44 180 ASN A CA 1
ATOM 1432 C C . ASN A 1 180 ? 19.493 -9.794 -29.364 1.00 75.44 180 ASN A C 1
ATOM 1434 O O . ASN A 1 180 ? 19.550 -8.633 -28.950 1.00 75.44 180 ASN A O 1
ATOM 1438 N N . ASP A 1 181 ? 19.478 -10.845 -28.546 1.00 79.06 181 ASP A N 1
ATOM 1439 C CA . ASP A 1 181 ? 19.431 -10.721 -27.088 1.00 79.06 181 ASP A CA 1
ATOM 1440 C C . ASP A 1 181 ? 20.730 -10.161 -26.482 1.00 79.06 181 ASP A C 1
ATOM 1442 O O . ASP A 1 181 ? 20.688 -9.508 -25.442 1.00 79.06 181 ASP A O 1
ATOM 1446 N N . GLN A 1 182 ? 21.880 -10.296 -27.153 1.00 75.94 182 GLN A N 1
ATOM 1447 C CA . GLN A 1 182 ? 23.134 -9.685 -26.693 1.00 75.94 182 GLN A CA 1
ATOM 1448 C C . GLN A 1 182 ? 23.067 -8.154 -26.734 1.00 75.94 182 GLN A C 1
ATOM 1450 O O . GLN A 1 182 ? 23.598 -7.487 -25.848 1.00 75.94 182 GLN A O 1
ATOM 1455 N N . VAL A 1 183 ? 22.375 -7.579 -27.725 1.00 73.94 183 VAL A N 1
ATOM 1456 C CA . VAL A 1 183 ? 22.178 -6.121 -27.791 1.00 73.94 183 VAL A CA 1
ATOM 1457 C C . VAL A 1 183 ? 21.193 -5.663 -26.737 1.00 73.94 183 VAL A C 1
ATOM 1459 O O . VAL A 1 183 ? 21.365 -4.584 -26.180 1.00 73.94 183 VAL A O 1
ATOM 1462 N N . LYS A 1 184 ? 20.186 -6.482 -26.420 1.00 82.75 184 LYS A N 1
ATOM 1463 C CA . LYS A 1 184 ? 19.251 -6.171 -25.340 1.00 82.75 184 LYS A CA 1
ATOM 1464 C C . LYS A 1 184 ? 19.991 -6.051 -24.009 1.00 82.75 184 LYS A C 1
ATOM 1466 O O . LYS A 1 184 ? 19.816 -5.064 -23.297 1.00 82.75 184 LYS A O 1
ATOM 1471 N N . GLU A 1 185 ? 20.864 -7.006 -23.707 1.00 81.81 185 GLU A N 1
ATOM 1472 C CA . GLU A 1 185 ? 21.672 -6.982 -22.487 1.00 81.81 185 GLU A CA 1
ATOM 1473 C C . GLU A 1 185 ? 22.705 -5.842 -22.491 1.00 81.81 185 GLU A C 1
ATOM 1475 O O . GLU A 1 185 ? 22.866 -5.150 -21.484 1.00 81.81 185 GLU A O 1
ATOM 1480 N N . ALA A 1 186 ? 23.329 -5.544 -23.637 1.00 77.88 186 ALA A N 1
ATOM 1481 C CA . ALA A 1 186 ? 24.203 -4.377 -23.774 1.00 77.88 186 ALA A CA 1
ATOM 1482 C C . ALA A 1 186 ? 23.446 -3.049 -23.568 1.00 77.88 186 ALA A C 1
ATOM 1484 O O . ALA A 1 186 ? 23.945 -2.149 -22.887 1.00 77.88 186 ALA A O 1
ATOM 1485 N N . ALA A 1 187 ? 22.222 -2.934 -24.092 1.00 81.00 187 ALA A N 1
ATOM 1486 C CA . ALA A 1 187 ? 21.358 -1.773 -23.903 1.00 81.00 187 ALA A CA 1
ATOM 1487 C C . ALA A 1 187 ? 20.983 -1.598 -22.427 1.00 81.00 187 ALA A C 1
ATOM 1489 O O . ALA A 1 187 ? 21.100 -0.492 -21.903 1.00 81.00 187 ALA A O 1
ATOM 1490 N N . LYS A 1 188 ? 20.621 -2.675 -21.717 1.00 84.06 188 LYS A N 1
ATOM 1491 C CA . LYS A 1 188 ? 20.371 -2.630 -20.265 1.00 84.06 188 LYS A CA 1
ATOM 1492 C C . LYS A 1 188 ? 21.599 -2.196 -19.478 1.00 84.06 188 LYS A C 1
ATOM 1494 O O . LYS A 1 188 ? 21.495 -1.330 -18.609 1.00 84.06 188 LYS A O 1
ATOM 1499 N N . ALA A 1 189 ? 22.767 -2.759 -19.786 1.00 82.25 189 ALA A N 1
ATOM 1500 C CA . ALA A 1 189 ? 24.019 -2.368 -19.147 1.00 82.25 189 ALA A CA 1
ATOM 1501 C C . ALA A 1 189 ? 24.313 -0.873 -19.362 1.00 82.25 189 ALA A C 1
ATOM 1503 O O . ALA A 1 189 ? 24.740 -0.185 -18.432 1.00 82.25 189 ALA A O 1
ATOM 1504 N N . TYR A 1 190 ? 24.021 -0.347 -20.555 1.00 81.19 190 TYR A N 1
ATOM 1505 C CA . TYR A 1 190 ? 24.166 1.073 -20.851 1.00 81.19 190 TYR A CA 1
ATOM 1506 C C . TYR A 1 190 ? 23.141 1.945 -20.116 1.00 81.19 190 TYR A C 1
ATOM 1508 O O . TYR A 1 190 ? 23.525 2.919 -19.473 1.00 81.19 190 TYR A O 1
ATOM 1516 N N . ILE A 1 191 ? 21.859 1.564 -20.117 1.00 84.56 191 ILE A N 1
ATOM 1517 C CA . ILE A 1 191 ? 20.803 2.243 -19.350 1.00 84.56 191 ILE A CA 1
ATOM 1518 C C . ILE A 1 191 ? 21.187 2.313 -17.869 1.00 84.56 191 ILE A C 1
ATOM 1520 O O . ILE A 1 191 ? 21.057 3.368 -17.261 1.00 84.56 191 ILE A O 1
ATOM 1524 N N . ASN A 1 192 ? 21.728 1.235 -17.294 1.00 85.12 192 ASN A N 1
ATOM 1525 C CA . ASN A 1 192 ? 22.206 1.220 -15.912 1.00 85.12 192 ASN A CA 1
ATOM 1526 C C . ASN A 1 192 ? 23.335 2.228 -15.656 1.00 85.12 192 ASN A C 1
ATOM 1528 O O . ASN A 1 192 ? 23.368 2.860 -14.600 1.00 85.12 192 ASN A O 1
ATOM 1532 N N . LYS A 1 193 ? 24.251 2.427 -16.609 1.00 82.25 193 LYS A N 1
ATOM 1533 C CA . LYS A 1 193 ? 25.283 3.471 -16.505 1.00 82.25 193 LYS A CA 1
ATOM 1534 C C . LYS A 1 193 ? 24.665 4.869 -16.576 1.00 82.25 193 LYS A C 1
ATOM 1536 O O . LYS A 1 193 ? 24.957 5.705 -15.725 1.00 82.25 193 LYS A O 1
ATOM 1541 N N . LEU A 1 194 ? 23.768 5.097 -17.535 1.00 77.62 194 LEU A N 1
ATOM 1542 C CA . LEU A 1 194 ? 23.062 6.369 -17.726 1.00 77.62 194 LEU A CA 1
ATOM 1543 C C . LEU A 1 194 ? 22.170 6.749 -16.537 1.00 77.62 194 LEU A C 1
ATOM 1545 O O . LEU A 1 194 ? 22.075 7.918 -16.162 1.00 77.62 194 LEU A O 1
ATOM 1549 N N . ASP A 1 195 ? 21.537 5.762 -15.912 1.00 78.75 195 ASP A N 1
ATOM 1550 C CA . ASP A 1 195 ? 20.690 5.943 -14.738 1.00 78.75 195 ASP A CA 1
ATOM 1551 C C . ASP A 1 195 ? 21.490 6.500 -13.548 1.00 78.75 195 ASP A C 1
ATOM 1553 O O . ASP A 1 195 ? 21.008 7.366 -12.815 1.00 78.75 195 ASP A O 1
ATOM 1557 N N . ASN A 1 196 ? 22.759 6.098 -13.431 1.00 77.25 196 ASN A N 1
ATOM 1558 C CA . ASN A 1 196 ? 23.694 6.587 -12.418 1.00 77.25 196 ASN A CA 1
ATOM 1559 C C . ASN A 1 196 ? 24.385 7.913 -12.785 1.00 77.25 196 ASN A C 1
ATOM 1561 O O . ASN A 1 196 ? 25.016 8.515 -11.919 1.00 77.25 196 ASN A O 1
ATOM 1565 N N . PHE A 1 197 ? 24.278 8.381 -14.031 1.00 73.31 197 PHE A N 1
ATOM 1566 C CA . PHE A 1 197 ? 24.927 9.613 -14.472 1.00 73.31 197 PHE A CA 1
ATOM 1567 C C . PHE A 1 197 ? 24.047 10.838 -14.167 1.00 73.31 197 PHE A C 1
ATOM 1569 O O . PHE A 1 197 ? 22.900 10.942 -14.625 1.00 73.31 197 PHE A O 1
ATOM 1576 N N . GLU A 1 198 ? 24.574 11.776 -13.378 1.00 63.25 198 GLU A N 1
ATOM 1577 C CA . GLU A 1 198 ? 23.979 13.103 -13.198 1.00 63.25 198 GLU A CA 1
ATOM 1578 C C . GLU A 1 198 ? 24.450 14.011 -14.349 1.00 63.25 198 GLU A C 1
ATOM 1580 O O . GLU A 1 198 ? 25.645 14.136 -14.588 1.00 63.25 198 GLU A O 1
ATOM 1585 N N . GLY A 1 199 ? 23.520 14.627 -15.090 1.00 60.34 199 GLY A N 1
ATOM 1586 C CA . GLY A 1 199 ? 23.868 15.517 -16.211 1.00 60.34 199 GLY A CA 1
ATOM 1587 C C . GLY A 1 199 ? 23.894 14.868 -17.600 1.00 60.34 199 GLY A C 1
ATOM 1588 O O . GLY A 1 199 ? 24.543 15.384 -18.502 1.00 60.34 199 GLY A O 1
ATOM 1589 N N . ILE A 1 200 ? 23.139 13.784 -17.816 1.00 63.31 200 ILE A N 1
ATOM 1590 C CA . ILE A 1 200 ? 22.934 13.155 -19.144 1.00 63.31 200 ILE A CA 1
ATOM 1591 C C . ILE A 1 200 ? 22.488 14.147 -20.247 1.00 63.31 200 ILE A C 1
ATOM 1593 O O . ILE A 1 200 ? 22.617 13.873 -21.436 1.00 63.31 200 ILE A O 1
ATOM 1597 N N . GLU A 1 201 ? 21.997 15.321 -19.848 1.00 51.00 201 GLU A N 1
ATOM 1598 C CA . GLU A 1 201 ? 21.584 16.442 -20.696 1.00 51.00 201 GLU A CA 1
ATOM 1599 C C . GLU A 1 201 ? 22.723 17.076 -21.506 1.00 51.00 201 GLU A C 1
ATOM 1601 O O . GLU A 1 201 ? 22.460 17.672 -22.548 1.00 51.00 201 GLU A O 1
ATOM 1606 N N . THR A 1 202 ? 23.977 16.970 -21.045 1.00 48.03 202 THR A N 1
ATOM 1607 C CA . THR A 1 202 ? 25.084 17.800 -21.556 1.00 48.03 202 THR A CA 1
ATOM 1608 C C . THR A 1 202 ? 26.226 17.025 -22.213 1.00 48.03 202 THR A C 1
ATOM 1610 O O . THR A 1 202 ? 27.033 17.633 -22.914 1.00 48.03 202 THR A O 1
ATOM 1613 N N . GLN A 1 203 ? 26.315 15.701 -22.041 1.00 51.94 203 GLN A N 1
ATOM 1614 C CA . GLN A 1 203 ? 27.433 14.892 -22.551 1.00 51.94 203 GLN A CA 1
ATOM 1615 C C . GLN A 1 203 ? 26.942 13.544 -23.080 1.00 51.94 203 GLN A C 1
ATOM 1617 O O . GLN A 1 203 ? 26.779 12.592 -22.325 1.00 51.94 203 GLN A O 1
ATOM 1622 N N . SER A 1 204 ? 26.689 13.457 -24.386 1.00 51.09 204 SER A N 1
ATOM 1623 C CA . SER A 1 204 ? 26.035 12.282 -24.976 1.00 51.09 204 SER A CA 1
ATOM 1624 C C . SER A 1 204 ? 26.921 11.427 -25.891 1.00 51.09 204 SER A C 1
ATOM 1626 O O . SER A 1 204 ? 26.512 10.324 -26.230 1.00 51.09 204 SER A O 1
ATOM 1628 N N . ALA A 1 205 ? 28.143 11.861 -26.227 1.00 48.16 205 ALA A N 1
ATOM 1629 C CA . ALA A 1 205 ? 29.012 11.129 -27.161 1.00 48.16 205 ALA A CA 1
ATOM 1630 C C . ALA A 1 205 ? 30.083 10.236 -26.489 1.00 48.16 205 ALA A C 1
ATOM 1632 O O . ALA A 1 205 ? 30.382 9.157 -26.988 1.00 48.16 205 ALA A O 1
ATOM 1633 N N . ASN A 1 206 ? 30.626 10.616 -25.324 1.00 54.84 206 ASN A N 1
ATOM 1634 C CA . ASN A 1 206 ? 31.829 9.966 -24.761 1.00 54.84 206 ASN A CA 1
ATOM 1635 C C . ASN A 1 206 ? 31.558 8.799 -23.788 1.00 54.84 206 ASN A C 1
ATOM 1637 O O . ASN A 1 206 ? 32.480 8.325 -23.131 1.00 54.84 206 ASN A O 1
ATOM 1641 N N . LEU A 1 207 ? 30.306 8.352 -23.643 1.00 57.09 207 LEU A N 1
ATOM 1642 C CA . LEU A 1 207 ? 29.918 7.343 -22.640 1.00 57.09 207 LEU A CA 1
ATOM 1643 C C . LEU A 1 207 ? 29.883 5.902 -23.180 1.00 57.09 207 LEU A C 1
ATOM 1645 O O . LEU A 1 207 ? 29.662 4.968 -22.408 1.00 57.09 207 LEU A O 1
ATOM 1649 N N . PHE A 1 208 ? 30.089 5.707 -24.484 1.00 60.66 208 PHE A N 1
ATOM 1650 C CA . PHE A 1 208 ? 30.192 4.382 -25.093 1.00 60.66 208 PHE A CA 1
ATOM 1651 C C . PHE A 1 208 ? 31.592 3.821 -24.873 1.00 60.66 208 PHE A C 1
ATOM 1653 O O . PHE A 1 208 ? 32.530 4.222 -25.554 1.00 60.66 208 PHE A O 1
ATOM 1660 N N . ASP A 1 209 ? 31.735 2.891 -23.929 1.00 65.19 209 ASP A N 1
ATOM 1661 C CA . ASP A 1 209 ? 32.952 2.084 -23.882 1.00 65.19 209 ASP A CA 1
ATOM 1662 C C . ASP A 1 209 ? 33.015 1.112 -25.068 1.00 65.19 209 ASP A C 1
ATOM 1664 O O . ASP A 1 209 ? 32.008 0.823 -25.725 1.00 65.19 209 ASP A O 1
ATOM 1668 N N . ASP A 1 210 ? 34.212 0.588 -25.324 1.00 65.69 210 ASP A N 1
ATOM 1669 C CA . ASP A 1 210 ? 34.469 -0.293 -26.462 1.00 65.69 210 ASP A CA 1
ATOM 1670 C C . ASP A 1 210 ? 33.623 -1.573 -26.422 1.00 65.69 210 ASP A C 1
ATOM 1672 O O . ASP A 1 210 ? 33.280 -2.117 -27.466 1.00 65.69 210 ASP A O 1
ATOM 1676 N N . THR A 1 211 ? 33.214 -2.048 -25.240 1.00 65.81 211 THR A N 1
ATOM 1677 C CA . THR A 1 211 ? 32.392 -3.265 -25.119 1.00 65.81 211 THR A CA 1
ATOM 1678 C C . THR A 1 211 ? 30.979 -3.018 -25.634 1.00 65.81 211 THR A C 1
ATOM 1680 O O . THR A 1 211 ? 30.454 -3.787 -26.440 1.00 65.81 211 THR A O 1
ATOM 1683 N N . ILE A 1 212 ? 30.371 -1.914 -25.201 1.00 63.78 212 ILE A N 1
ATOM 1684 C CA . ILE A 1 212 ? 29.033 -1.506 -25.626 1.00 63.78 212 ILE A CA 1
ATOM 1685 C C . ILE A 1 212 ? 29.071 -1.109 -27.105 1.00 63.78 212 ILE A C 1
ATOM 1687 O O . ILE A 1 212 ? 28.231 -1.565 -27.882 1.00 63.78 212 ILE A O 1
ATOM 1691 N N . LYS A 1 213 ? 30.092 -0.351 -27.524 1.00 65.88 213 LYS A N 1
ATOM 1692 C CA . LYS A 1 213 ? 30.321 0.015 -28.927 1.00 65.88 213 LYS A CA 1
ATOM 1693 C C . LYS A 1 213 ? 30.413 -1.221 -29.823 1.00 65.88 213 LYS A C 1
ATOM 1695 O O . LYS A 1 213 ? 29.706 -1.277 -30.823 1.00 65.88 213 LYS A O 1
ATOM 1700 N N . ASN A 1 214 ? 31.176 -2.242 -29.431 1.00 66.38 214 ASN A N 1
ATOM 1701 C CA . ASN A 1 214 ? 31.326 -3.482 -30.198 1.00 66.38 214 ASN A CA 1
ATOM 1702 C C . ASN A 1 214 ? 30.028 -4.301 -30.273 1.00 66.38 214 ASN A C 1
ATOM 1704 O O . ASN A 1 214 ? 29.708 -4.842 -31.333 1.00 66.38 214 ASN A O 1
ATOM 1708 N N . ALA A 1 215 ? 29.247 -4.375 -29.191 1.00 63.22 215 ALA A N 1
ATOM 1709 C CA . ALA A 1 215 ? 27.951 -5.059 -29.201 1.00 63.22 215 ALA A CA 1
ATOM 1710 C C . ALA A 1 215 ? 26.953 -4.373 -30.156 1.00 63.22 215 ALA A C 1
ATOM 1712 O O . ALA A 1 215 ? 26.281 -5.040 -30.946 1.00 63.22 215 ALA A O 1
ATOM 1713 N N . PHE A 1 216 ? 26.918 -3.035 -30.149 1.00 64.25 216 PHE A N 1
ATOM 1714 C CA . PHE A 1 216 ? 26.117 -2.238 -31.082 1.00 64.25 216 PHE A CA 1
ATOM 1715 C C . PHE A 1 216 ? 26.601 -2.323 -32.526 1.00 64.25 216 PHE A C 1
ATOM 1717 O O . PHE A 1 216 ? 25.794 -2.450 -33.453 1.00 64.25 216 PHE A O 1
ATOM 1724 N N . GLN A 1 217 ? 27.917 -2.288 -32.725 1.00 64.00 217 GLN A N 1
ATOM 1725 C CA . GLN A 1 217 ? 28.526 -2.482 -34.032 1.00 64.00 217 GLN A CA 1
ATOM 1726 C C . GLN A 1 217 ? 28.187 -3.860 -34.582 1.00 64.00 217 GLN A C 1
ATOM 1728 O O . GLN A 1 217 ? 27.777 -3.933 -35.727 1.00 64.00 217 GLN A O 1
ATOM 1733 N N . THR A 1 218 ? 28.250 -4.937 -33.798 1.00 59.38 218 THR A N 1
ATOM 1734 C CA . THR A 1 218 ? 28.007 -6.314 -34.280 1.00 59.38 218 THR A CA 1
ATOM 1735 C C . THR A 1 218 ? 26.615 -6.496 -34.907 1.00 59.38 218 THR A C 1
ATOM 1737 O O . THR A 1 218 ? 26.470 -7.183 -35.917 1.00 59.38 218 THR A O 1
ATOM 1740 N N . VAL A 1 219 ? 25.581 -5.836 -34.374 1.00 53.12 219 VAL A N 1
ATOM 1741 C CA . VAL A 1 219 ? 24.225 -5.897 -34.955 1.00 53.12 219 VAL A CA 1
ATOM 1742 C C . VAL A 1 219 ? 24.024 -4.952 -36.131 1.00 53.12 219 VAL A C 1
ATOM 1744 O O . VAL A 1 219 ? 23.267 -5.283 -37.039 1.00 53.12 219 VAL A O 1
ATOM 1747 N N . THR A 1 220 ? 24.733 -3.825 -36.176 1.00 52.41 220 THR A N 1
ATOM 1748 C CA . THR A 1 220 ? 24.656 -2.882 -37.306 1.00 52.41 220 THR A CA 1
ATOM 1749 C C . THR A 1 220 ? 25.577 -3.273 -38.477 1.00 52.41 220 THR A C 1
ATOM 1751 O O . THR A 1 220 ? 25.260 -2.998 -39.633 1.00 52.41 220 THR A O 1
ATOM 1754 N N . THR A 1 221 ? 26.681 -3.986 -38.220 1.00 51.44 221 THR A N 1
ATOM 1755 C CA . THR A 1 221 ? 27.674 -4.414 -39.230 1.00 51.44 221 THR A CA 1
ATOM 1756 C C . THR A 1 221 ? 27.314 -5.699 -39.958 1.00 51.44 221 THR A C 1
ATOM 1758 O O . THR A 1 221 ? 27.715 -5.846 -41.109 1.00 51.44 221 THR A O 1
ATOM 1761 N N .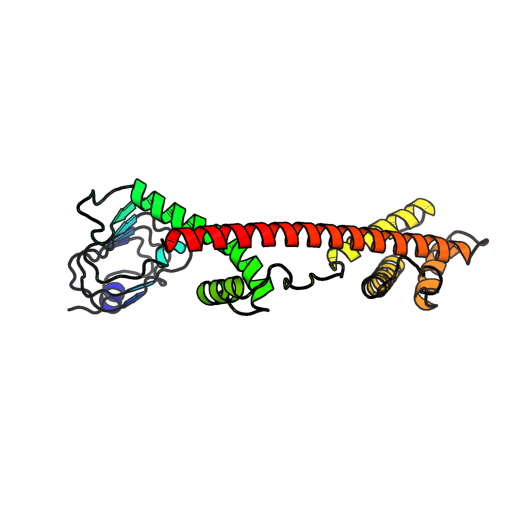 ASN A 1 222 ? 26.484 -6.571 -39.377 1.00 51.25 222 ASN A N 1
ATOM 1762 C CA . ASN A 1 222 ? 25.905 -7.694 -40.123 1.00 51.25 222 ASN A CA 1
ATOM 1763 C C . ASN A 1 222 ? 24.923 -7.247 -41.227 1.00 51.25 222 ASN A C 1
ATOM 1765 O O . ASN A 1 222 ? 24.463 -8.085 -41.998 1.00 51.25 222 ASN A O 1
ATOM 1769 N N . VAL A 1 223 ? 24.622 -5.944 -41.335 1.00 46.50 223 VAL A N 1
ATOM 1770 C CA . VAL A 1 223 ? 23.652 -5.402 -42.299 1.00 46.50 223 VAL A CA 1
ATOM 1771 C C . VAL A 1 223 ? 24.307 -4.504 -43.356 1.00 46.50 223 VAL A C 1
ATOM 1773 O O . VAL A 1 223 ? 23.888 -4.561 -44.506 1.00 46.50 223 VAL A O 1
ATOM 1776 N N . TYR A 1 224 ? 25.355 -3.721 -43.046 1.00 46.31 224 TYR A N 1
ATOM 1777 C CA . TYR A 1 224 ? 25.967 -2.821 -44.040 1.00 46.31 224 TYR A CA 1
ATOM 1778 C C . TYR A 1 224 ? 27.478 -2.586 -43.874 1.00 46.31 224 TYR A C 1
ATOM 1780 O O . TYR A 1 224 ? 27.982 -2.201 -42.823 1.00 46.31 224 TYR A O 1
ATOM 1788 N N . SER A 1 225 ? 28.202 -2.719 -44.989 1.00 48.69 225 SER A N 1
ATOM 1789 C CA . SER A 1 225 ? 29.650 -2.514 -45.137 1.00 48.69 225 SER A CA 1
ATOM 1790 C C . SER A 1 225 ? 30.077 -1.049 -45.359 1.00 48.69 225 SER A C 1
ATOM 1792 O O . SER A 1 225 ? 31.218 -0.794 -45.742 1.00 48.69 225 SER A O 1
ATOM 1794 N N . LYS A 1 226 ? 29.206 -0.058 -45.112 1.00 41.56 226 LYS A N 1
ATOM 1795 C CA . LYS A 1 226 ? 29.545 1.377 -45.218 1.00 41.56 226 LYS A CA 1
ATOM 1796 C C . LYS A 1 226 ? 28.855 2.197 -44.115 1.00 41.56 226 LYS A C 1
ATOM 1798 O O . LYS A 1 226 ? 27.639 2.334 -44.139 1.00 41.56 226 LYS A O 1
ATOM 1803 N N . GLY A 1 227 ? 29.637 2.758 -43.179 1.00 50.22 227 GLY A N 1
ATOM 1804 C CA . GLY A 1 227 ? 29.172 3.756 -42.189 1.00 50.22 227 GLY A CA 1
ATOM 1805 C C . GLY A 1 227 ? 29.290 3.389 -40.697 1.00 50.22 227 GLY A C 1
ATOM 1806 O O . GLY A 1 227 ? 28.460 3.824 -39.911 1.00 50.22 227 GLY A O 1
ATOM 1807 N N . GLN A 1 228 ? 30.288 2.595 -40.295 1.00 51.84 228 GLN A N 1
ATOM 1808 C CA . GLN A 1 228 ? 30.351 1.869 -39.008 1.00 51.84 228 GLN A CA 1
ATOM 1809 C C . GLN A 1 228 ? 30.448 2.701 -37.706 1.00 51.84 228 GLN A C 1
ATOM 1811 O O . GLN A 1 228 ? 30.257 2.141 -36.625 1.00 51.84 228 GLN A O 1
ATOM 1816 N N . GLU A 1 229 ? 30.735 4.003 -37.767 1.00 51.75 229 GLU A N 1
ATOM 1817 C CA . GLU A 1 229 ? 30.885 4.846 -36.563 1.00 51.75 229 GLU A CA 1
ATOM 1818 C C . GLU A 1 229 ? 29.619 5.657 -36.250 1.00 51.75 229 GLU A C 1
ATOM 1820 O O . GLU A 1 229 ? 29.162 5.673 -35.108 1.00 51.75 229 GLU A O 1
ATOM 1825 N N . TYR A 1 230 ? 28.969 6.212 -37.275 1.00 54.19 230 TYR A N 1
ATOM 1826 C CA . TYR A 1 230 ? 27.810 7.096 -37.109 1.00 54.19 230 TYR A CA 1
ATOM 1827 C C . TYR A 1 230 ? 26.571 6.401 -36.524 1.00 54.19 230 TYR A C 1
ATOM 1829 O O . TYR A 1 230 ? 25.754 7.041 -35.866 1.00 54.19 230 TYR A O 1
ATOM 1837 N N . TRP A 1 231 ? 26.415 5.090 -36.736 1.00 61.03 231 TRP A N 1
ATOM 1838 C CA . TRP A 1 231 ? 25.242 4.356 -36.249 1.00 61.03 231 TRP A CA 1
ATOM 1839 C C . TRP A 1 231 ? 25.274 4.102 -34.747 1.00 61.03 231 TRP A C 1
ATOM 1841 O O . TRP A 1 231 ? 24.232 4.187 -34.098 1.00 61.03 231 TRP A O 1
ATOM 1851 N N . VAL A 1 232 ? 26.448 3.812 -34.181 1.00 62.88 232 VAL A N 1
ATOM 1852 C CA . VAL A 1 232 ? 26.566 3.635 -32.728 1.00 62.88 232 VAL A CA 1
ATOM 1853 C C . VAL A 1 232 ? 26.354 4.956 -32.013 1.00 62.88 232 VAL A C 1
ATOM 1855 O O . VAL A 1 232 ? 25.637 4.992 -31.017 1.00 62.88 232 VAL A O 1
ATOM 1858 N N . GLU A 1 233 ? 26.900 6.043 -32.554 1.00 61.06 233 GLU A N 1
ATOM 1859 C CA . GLU A 1 233 ? 26.637 7.384 -32.039 1.00 61.06 233 GLU A CA 1
ATOM 1860 C C . GLU A 1 233 ? 25.139 7.702 -32.099 1.00 61.06 233 GLU A C 1
ATOM 1862 O O . GLU A 1 233 ? 24.545 8.052 -31.081 1.00 61.06 233 GLU A O 1
ATOM 1867 N N . PHE A 1 234 ? 24.489 7.498 -33.249 1.00 65.44 234 PHE A N 1
ATOM 1868 C CA . PHE A 1 234 ? 23.058 7.761 -33.419 1.00 65.44 234 PHE A CA 1
ATOM 1869 C C . PHE A 1 234 ? 22.186 7.001 -32.407 1.00 65.44 234 PHE A C 1
ATOM 1871 O O . PHE A 1 234 ? 21.391 7.608 -31.683 1.00 65.44 234 PHE A O 1
ATOM 1878 N N . TRP A 1 235 ? 22.342 5.678 -32.322 1.00 71.69 235 TRP A N 1
ATOM 1879 C CA . TRP A 1 235 ? 21.546 4.850 -31.412 1.00 71.69 235 TRP A CA 1
ATOM 1880 C C . TRP A 1 235 ? 21.905 5.081 -29.949 1.00 71.69 235 TRP A C 1
ATOM 1882 O O . TRP A 1 235 ? 21.045 4.995 -29.069 1.00 71.69 235 TRP A O 1
ATOM 1892 N N . GLY A 1 236 ? 23.149 5.461 -29.685 1.00 68.56 236 GLY A N 1
ATOM 1893 C CA . GLY A 1 236 ? 23.573 5.884 -28.371 1.00 68.56 236 GLY A CA 1
ATOM 1894 C C . GLY A 1 236 ? 22.925 7.175 -27.906 1.00 68.56 236 GLY A C 1
ATOM 1895 O O . GLY A 1 236 ? 22.371 7.228 -26.807 1.00 68.56 236 GLY A O 1
ATOM 1896 N N . HIS A 1 237 ? 22.895 8.188 -28.770 1.00 66.75 237 HIS A N 1
ATOM 1897 C CA . HIS A 1 237 ? 22.170 9.429 -28.523 1.00 66.75 237 HIS A CA 1
ATOM 1898 C C . HIS A 1 237 ? 20.672 9.184 -28.331 1.00 66.75 237 HIS A C 1
ATOM 1900 O O . HIS A 1 237 ? 20.065 9.779 -27.435 1.00 66.75 237 HIS A O 1
ATOM 1906 N N . TYR A 1 238 ? 20.080 8.290 -29.127 1.00 75.12 238 TYR A N 1
ATOM 1907 C CA . TYR A 1 238 ? 18.687 7.885 -28.965 1.00 75.12 238 TYR A CA 1
ATOM 1908 C C . TYR A 1 238 ? 18.431 7.321 -27.560 1.00 75.12 238 TYR A C 1
ATOM 1910 O O . TYR A 1 238 ? 17.533 7.794 -26.857 1.00 75.12 238 TYR A O 1
ATOM 1918 N N . LEU A 1 239 ? 19.248 6.360 -27.117 1.00 73.81 239 LEU A N 1
ATOM 1919 C CA . LEU A 1 239 ? 19.072 5.701 -25.825 1.00 73.81 239 LEU A CA 1
ATOM 1920 C C . LEU A 1 239 ? 19.313 6.669 -24.654 1.00 73.81 239 LEU A C 1
ATOM 1922 O O . LEU A 1 239 ? 18.511 6.709 -23.720 1.00 73.81 239 LEU A O 1
ATOM 1926 N N . CYS A 1 240 ? 20.332 7.530 -24.751 1.00 71.19 240 CYS A N 1
ATOM 1927 C CA . CYS A 1 240 ? 20.570 8.634 -23.815 1.00 71.19 240 CYS A CA 1
ATOM 1928 C C . CYS A 1 240 ? 19.348 9.545 -23.675 1.00 71.19 240 CYS A C 1
ATOM 1930 O O . CYS A 1 240 ? 18.880 9.806 -22.564 1.00 71.19 240 CYS A O 1
ATOM 1932 N N . ARG A 1 241 ? 18.796 10.006 -24.803 1.00 73.12 241 ARG A N 1
ATOM 1933 C CA . ARG A 1 241 ? 17.623 10.886 -24.819 1.00 73.12 241 ARG A CA 1
ATOM 1934 C C . ARG A 1 241 ? 16.401 10.202 -24.215 1.00 73.12 241 ARG A C 1
ATOM 1936 O O . ARG A 1 241 ? 15.654 10.847 -23.481 1.00 73.12 241 ARG A O 1
ATOM 1943 N N . ARG A 1 242 ? 16.204 8.911 -24.494 1.00 81.19 242 ARG A N 1
ATOM 1944 C CA . ARG A 1 242 ? 15.076 8.145 -23.957 1.00 81.19 242 ARG A CA 1
ATOM 1945 C C . ARG A 1 242 ? 15.174 7.989 -22.440 1.00 81.19 242 ARG A C 1
ATOM 1947 O O . ARG A 1 242 ? 14.217 8.316 -21.745 1.00 81.19 242 ARG A O 1
ATOM 1954 N N . VAL A 1 243 ? 16.334 7.579 -21.922 1.00 77.31 243 VAL A N 1
ATOM 1955 C CA . VAL A 1 243 ? 16.581 7.474 -20.471 1.00 77.31 243 VAL A CA 1
ATOM 1956 C C . VAL A 1 243 ? 16.398 8.827 -19.785 1.00 77.31 243 VAL A C 1
ATOM 1958 O O . VAL A 1 243 ? 15.769 8.909 -18.732 1.00 77.31 243 VAL A O 1
ATOM 1961 N N . TYR A 1 244 ? 16.884 9.905 -20.401 1.00 78.88 244 TYR A N 1
ATOM 1962 C CA . TYR A 1 244 ? 16.708 11.256 -19.881 1.00 78.88 244 TYR A CA 1
ATOM 1963 C C . TYR A 1 244 ? 15.232 11.661 -19.752 1.00 78.88 244 TYR A C 1
ATOM 1965 O O . TYR A 1 244 ? 14.815 12.140 -18.698 1.00 78.88 244 TYR A O 1
ATOM 1973 N N . GLN A 1 245 ? 14.428 11.441 -20.795 1.00 77.81 245 GLN A N 1
ATOM 1974 C CA . GLN A 1 245 ? 12.997 11.758 -20.775 1.00 77.81 245 GLN A CA 1
ATOM 1975 C C . GLN A 1 245 ? 12.254 11.016 -19.661 1.00 77.81 245 GLN A C 1
ATOM 1977 O O . GLN A 1 245 ? 11.425 11.611 -18.977 1.00 77.81 245 GLN A O 1
ATOM 1982 N N . GLU A 1 246 ? 12.577 9.742 -19.440 1.00 87.06 246 GLU A N 1
ATOM 1983 C CA . GLU A 1 246 ? 11.962 8.960 -18.364 1.00 87.06 246 GLU A CA 1
ATOM 1984 C C . GLU A 1 246 ? 12.416 9.459 -16.981 1.00 87.06 246 GLU A C 1
ATOM 1986 O O . GLU A 1 246 ? 11.594 9.571 -16.075 1.00 87.06 246 GLU A O 1
ATOM 1991 N N . LYS A 1 247 ? 13.685 9.869 -16.817 1.00 80.81 247 LYS A N 1
ATOM 1992 C CA . LYS A 1 247 ? 14.160 10.507 -15.573 1.00 80.81 247 LYS A CA 1
ATOM 1993 C C . LYS A 1 247 ? 13.480 11.855 -15.313 1.00 80.81 247 LYS A C 1
ATOM 1995 O O . LYS A 1 247 ? 13.170 12.165 -14.164 1.00 80.81 247 LYS A O 1
ATOM 2000 N N . LEU A 1 248 ? 13.209 12.650 -16.352 1.00 76.38 248 LEU A N 1
ATOM 2001 C CA . LEU A 1 248 ? 12.423 13.882 -16.225 1.00 76.38 248 LEU A CA 1
ATOM 2002 C C . LEU A 1 248 ? 10.980 13.602 -15.803 1.00 76.38 248 LEU A C 1
ATOM 2004 O O . LEU A 1 248 ? 10.465 14.284 -14.917 1.00 76.38 248 LEU A O 1
ATOM 2008 N N . ALA A 1 249 ? 10.336 12.613 -16.426 1.00 83.06 249 ALA A N 1
ATOM 2009 C CA . ALA A 1 249 ? 8.978 12.211 -16.081 1.00 83.06 249 ALA A CA 1
ATOM 2010 C C . ALA A 1 249 ? 8.901 11.738 -14.623 1.00 83.06 249 ALA A C 1
ATOM 2012 O O . ALA A 1 249 ? 8.056 12.221 -13.875 1.00 83.06 249 ALA A O 1
ATOM 2013 N N . LEU A 1 250 ? 9.854 10.904 -14.194 1.00 82.50 250 LEU A N 1
ATOM 2014 C CA . LEU A 1 250 ? 9.977 10.448 -12.811 1.00 82.50 250 LEU A CA 1
ATOM 2015 C C . LEU A 1 250 ? 10.183 11.617 -11.840 1.00 82.50 250 LEU A C 1
ATOM 2017 O O . LEU A 1 250 ? 9.550 11.677 -10.791 1.00 82.50 250 LEU A O 1
ATOM 2021 N N . LYS A 1 251 ? 11.043 12.584 -12.188 1.00 80.38 251 LYS A N 1
ATOM 2022 C CA . LYS A 1 251 ? 11.256 13.784 -11.367 1.00 80.38 251 LYS A CA 1
ATOM 2023 C C . LYS A 1 251 ? 9.966 14.588 -11.209 1.00 80.38 251 LYS A C 1
ATOM 2025 O O . LYS A 1 251 ? 9.686 15.061 -10.111 1.00 80.38 251 LYS A O 1
ATOM 2030 N N . LYS A 1 252 ? 9.195 14.740 -12.287 1.00 80.25 252 LYS A N 1
ATOM 2031 C CA . LYS A 1 252 ? 7.905 15.432 -12.256 1.00 80.25 252 LYS A CA 1
ATOM 2032 C C . LYS A 1 252 ? 6.887 14.676 -11.400 1.00 80.25 252 LYS A C 1
ATOM 2034 O O . LYS A 1 252 ? 6.300 15.281 -10.517 1.00 80.25 252 LYS A O 1
ATOM 2039 N N . GLU A 1 253 ? 6.745 13.368 -11.596 1.00 81.62 253 GLU A N 1
ATOM 2040 C CA . GLU A 1 253 ? 5.852 12.524 -10.792 1.00 81.62 253 GLU A CA 1
ATOM 2041 C C . GLU A 1 253 ? 6.207 12.589 -9.299 1.00 81.62 253 GLU A C 1
ATOM 2043 O O . GLU A 1 253 ? 5.334 12.761 -8.451 1.00 81.62 253 GLU A O 1
ATOM 2048 N N . ASN A 1 254 ? 7.499 12.516 -8.971 1.00 78.62 254 ASN A N 1
ATOM 2049 C CA . ASN A 1 254 ? 7.976 12.658 -7.599 1.00 78.62 254 ASN A CA 1
ATOM 2050 C C . ASN A 1 254 ? 7.653 14.045 -7.029 1.00 78.62 254 ASN A C 1
ATOM 2052 O O . ASN A 1 254 ? 7.254 14.149 -5.872 1.00 78.62 254 ASN A O 1
ATOM 2056 N N . GLN A 1 255 ? 7.799 15.106 -7.825 1.00 76.06 255 GLN A N 1
ATOM 2057 C CA . GLN A 1 255 ? 7.447 16.460 -7.405 1.00 76.06 255 GLN A CA 1
ATOM 2058 C C . GLN A 1 255 ? 5.944 16.592 -7.128 1.00 76.06 255 GLN A C 1
ATOM 2060 O O . GLN A 1 255 ? 5.568 17.138 -6.092 1.00 76.06 255 GLN A O 1
ATOM 2065 N N . ASP A 1 256 ? 5.101 16.054 -8.009 1.00 79.12 256 ASP A N 1
ATOM 2066 C CA . ASP A 1 256 ? 3.645 16.081 -7.861 1.00 79.12 256 ASP A CA 1
ATOM 2067 C C . ASP A 1 256 ? 3.214 15.317 -6.595 1.00 79.12 256 ASP A C 1
ATOM 2069 O O . ASP A 1 256 ? 2.432 15.829 -5.789 1.00 79.12 256 ASP A O 1
ATOM 2073 N N . LYS A 1 257 ? 3.805 14.138 -6.350 1.00 77.31 257 LYS A N 1
ATOM 2074 C CA . LYS A 1 257 ? 3.605 13.363 -5.114 1.00 77.31 257 LYS A CA 1
ATOM 2075 C C . LYS A 1 257 ? 4.045 14.133 -3.870 1.00 77.31 257 LYS A C 1
ATOM 2077 O O . LYS A 1 257 ? 3.305 14.171 -2.895 1.00 77.31 257 LYS A O 1
ATOM 2082 N N . ILE A 1 258 ? 5.215 14.778 -3.891 1.00 75.44 258 ILE A N 1
ATOM 2083 C CA . ILE A 1 258 ? 5.683 15.619 -2.774 1.00 75.44 258 ILE A CA 1
ATOM 2084 C C . ILE A 1 258 ? 4.658 16.716 -2.471 1.00 75.44 258 ILE A C 1
ATOM 2086 O O . ILE A 1 258 ? 4.293 16.908 -1.314 1.00 75.44 258 ILE A O 1
ATOM 2090 N N . THR A 1 259 ? 4.151 17.402 -3.495 1.00 75.81 259 THR A N 1
ATOM 2091 C CA . THR A 1 259 ? 3.137 18.450 -3.331 1.00 75.81 259 THR A CA 1
ATOM 2092 C C . THR A 1 259 ? 1.820 17.905 -2.769 1.00 75.81 259 THR A C 1
ATOM 2094 O O . THR A 1 259 ? 1.216 18.530 -1.890 1.00 75.81 259 THR A O 1
ATOM 2097 N N . GLN A 1 260 ? 1.386 16.720 -3.206 1.00 80.00 260 GLN A N 1
ATOM 2098 C CA . GLN A 1 260 ? 0.216 16.046 -2.642 1.00 80.00 260 GLN A CA 1
ATOM 2099 C C . GLN A 1 260 ? 0.418 15.713 -1.155 1.00 80.00 260 GLN A C 1
ATOM 2101 O O . GLN A 1 260 ? -0.438 16.047 -0.335 1.00 80.00 260 GLN A O 1
ATOM 2106 N N . LEU A 1 261 ? 1.564 15.129 -0.794 1.00 76.00 261 LEU A N 1
ATOM 2107 C CA . LEU A 1 261 ? 1.891 14.790 0.594 1.00 76.00 261 LEU A CA 1
ATOM 2108 C C . LEU A 1 261 ? 1.957 16.034 1.487 1.00 76.00 261 LEU A C 1
ATOM 2110 O O . LEU A 1 261 ? 1.418 16.030 2.591 1.00 76.00 261 LEU A O 1
ATOM 2114 N N . GLN A 1 262 ? 2.559 17.125 1.005 1.00 75.69 262 GLN A N 1
ATOM 2115 C CA . GLN A 1 262 ? 2.581 18.407 1.721 1.00 75.69 262 GLN A CA 1
ATOM 2116 C C . GLN A 1 262 ? 1.164 18.919 2.006 1.00 75.69 262 GLN A C 1
ATOM 2118 O O . GLN A 1 262 ? 0.884 19.379 3.113 1.00 75.69 262 GLN A O 1
ATOM 2123 N N . THR A 1 263 ? 0.260 18.790 1.032 1.00 79.31 263 THR A N 1
ATOM 2124 C CA . THR A 1 263 ? -1.145 19.193 1.179 1.00 79.31 263 THR A CA 1
ATOM 2125 C C . THR A 1 263 ? -1.863 18.338 2.228 1.00 79.31 263 THR A C 1
ATOM 2127 O O . THR A 1 263 ? -2.548 18.881 3.094 1.00 79.31 263 THR A O 1
ATOM 2130 N N . GLN A 1 264 ? -1.671 17.015 2.205 1.00 76.75 264 GLN A N 1
ATOM 2131 C CA . GLN A 1 264 ? -2.256 16.099 3.193 1.00 76.75 264 GLN A CA 1
ATOM 2132 C C . GLN A 1 264 ? -1.736 16.373 4.610 1.00 76.75 264 GLN A C 1
ATOM 2134 O O . GLN A 1 264 ? -2.525 16.463 5.551 1.00 76.75 264 GLN A O 1
ATOM 2139 N N . ILE A 1 265 ? -0.423 16.575 4.770 1.00 75.12 265 ILE A N 1
ATOM 2140 C CA . ILE A 1 265 ? 0.185 16.928 6.062 1.00 75.12 265 ILE A CA 1
ATOM 2141 C C . ILE A 1 265 ? -0.440 18.215 6.611 1.00 75.12 265 ILE A C 1
ATOM 2143 O O . ILE A 1 265 ? -0.811 18.266 7.784 1.00 75.12 265 ILE A O 1
ATOM 2147 N N . GLN A 1 266 ? -0.611 19.237 5.770 1.00 76.88 266 GLN A N 1
ATOM 2148 C CA . GLN A 1 266 ? -1.214 20.502 6.184 1.00 76.88 266 GLN A CA 1
ATOM 2149 C C . GLN A 1 266 ? -2.678 20.332 6.630 1.00 76.88 266 GLN A C 1
ATOM 2151 O O . GLN A 1 266 ? -3.083 20.914 7.638 1.00 76.88 266 GLN A O 1
ATOM 2156 N N . GLN A 1 267 ? -3.467 19.517 5.924 1.00 77.81 267 GLN A N 1
ATOM 2157 C CA . GLN A 1 267 ? -4.852 19.209 6.306 1.00 77.81 267 GLN A CA 1
ATOM 2158 C C . GLN A 1 267 ? -4.926 18.477 7.652 1.00 77.81 267 GLN A C 1
ATOM 2160 O O . GLN A 1 267 ? -5.719 18.853 8.517 1.00 77.81 267 GLN A O 1
ATOM 2165 N N . LEU A 1 268 ? -4.061 17.481 7.867 1.00 74.12 268 LEU A N 1
ATOM 2166 C CA . LEU A 1 268 ? -3.985 16.749 9.134 1.00 74.12 268 LEU A CA 1
ATOM 2167 C C . LEU A 1 268 ? -3.592 17.666 10.299 1.00 74.12 268 LEU A C 1
ATOM 2169 O O . LEU A 1 268 ? -4.184 17.588 11.376 1.00 74.12 268 LEU A O 1
ATOM 2173 N N . GLN A 1 269 ? -2.635 18.575 10.089 1.00 74.44 269 GLN A N 1
ATOM 2174 C CA . GLN A 1 269 ? -2.248 19.566 11.098 1.00 74.44 269 GLN A CA 1
ATOM 2175 C C . GLN A 1 269 ? -3.432 20.463 11.500 1.00 74.44 269 GLN A C 1
ATOM 2177 O O . GLN A 1 269 ? -3.642 20.697 12.691 1.00 74.44 269 GLN A O 1
ATOM 2182 N N . GLN A 1 270 ? -4.246 20.908 10.537 1.00 78.88 270 GLN A N 1
ATOM 2183 C CA . GLN A 1 270 ? -5.446 21.709 10.809 1.00 78.88 270 GLN A CA 1
ATOM 2184 C C . GLN A 1 270 ? -6.506 20.931 11.602 1.00 78.88 270 GLN A C 1
ATOM 2186 O O . GLN A 1 270 ? -7.064 21.463 12.561 1.00 78.88 270 GLN A O 1
ATOM 2191 N N . GLN A 1 271 ? -6.764 19.670 11.245 1.00 74.88 271 GLN A N 1
ATOM 2192 C CA . GLN A 1 271 ? -7.714 18.817 11.969 1.00 74.88 271 GLN A CA 1
ATOM 2193 C C . GLN A 1 271 ? -7.277 18.577 13.419 1.00 74.88 271 GLN A C 1
ATOM 2195 O O . GLN A 1 271 ? -8.087 18.679 14.339 1.00 74.88 271 GLN A O 1
ATOM 2200 N N . ILE A 1 272 ? -5.986 18.309 13.643 1.00 70.19 272 ILE A N 1
ATOM 2201 C CA . ILE A 1 272 ? -5.436 18.135 14.994 1.00 70.19 272 ILE A CA 1
ATOM 2202 C C . ILE A 1 272 ? -5.647 19.401 15.829 1.00 70.19 272 ILE A C 1
ATOM 2204 O O . ILE A 1 272 ? -6.044 19.296 16.987 1.00 70.19 272 ILE A O 1
ATOM 2208 N N . GLN A 1 273 ? -5.421 20.583 15.250 1.00 73.94 273 GLN A N 1
ATOM 2209 C CA . GLN A 1 273 ? -5.612 21.853 15.949 1.00 73.94 273 GLN A CA 1
ATOM 2210 C C . GLN A 1 273 ? -7.083 22.096 16.326 1.00 73.94 273 GLN A C 1
ATOM 2212 O O . GLN A 1 273 ? -7.357 22.595 17.413 1.00 73.94 273 GLN A O 1
ATOM 2217 N N . GLN A 1 274 ? -8.032 21.711 15.466 1.00 77.94 274 GLN A N 1
ATOM 2218 C CA . GLN A 1 274 ? -9.469 21.815 15.756 1.00 77.94 274 GLN A CA 1
ATOM 2219 C C . GLN A 1 274 ? -9.911 20.905 16.906 1.00 77.94 274 GLN A C 1
ATOM 2221 O O . GLN A 1 274 ? -10.769 21.295 17.683 1.00 77.94 274 GLN A O 1
ATOM 2226 N N . LEU A 1 275 ? -9.315 19.718 17.037 1.00 63.34 275 LEU A N 1
ATOM 2227 C CA . LEU A 1 275 ? -9.627 18.772 18.116 1.00 63.34 275 LEU A CA 1
ATOM 2228 C C . LEU A 1 275 ? -9.037 19.171 19.480 1.00 63.34 275 LEU A C 1
ATOM 2230 O O . LEU A 1 275 ? -9.345 18.535 20.486 1.00 63.34 275 LEU A O 1
ATOM 2234 N N . GLN A 1 276 ? -8.152 20.170 19.517 1.00 66.94 276 GLN A N 1
ATOM 2235 C CA . GLN A 1 276 ? -7.521 20.678 20.740 1.00 66.94 276 GLN A CA 1
ATOM 2236 C C . GLN A 1 276 ? -8.223 21.917 21.324 1.00 66.94 276 GLN A C 1
ATOM 2238 O O . GLN A 1 276 ? -7.830 22.360 22.404 1.00 66.94 276 GLN A O 1
ATOM 2243 N N . MET A 1 277 ? -9.225 22.469 20.629 1.00 59.47 277 MET A N 1
ATOM 2244 C CA . MET A 1 277 ? -10.070 23.584 21.083 1.00 59.47 277 MET A CA 1
ATOM 2245 C C . MET A 1 277 ? -11.419 23.074 21.583 1.00 59.47 277 MET A C 1
ATOM 2247 O O . MET A 1 277 ? -11.905 23.641 22.586 1.00 59.47 277 MET A O 1
#

pLDDT: mean 72.46, std 16.63, range [34.38, 98.25]

Foldseek 3Di:
DAAQQVVPVVPDDLQDQEDAQEPVLYADEHENQSNQNHQEYANEQNQRYAYYHHHAQRNHQYYEHENYVYDDPLNLLRHLNHQFYAYHDPDPDDRGDSVVVVVSNVVSVVVVVCCVVLVVVCCQQVVPDDDDPVVSVVSLVVDDLVPGDDPQLADDPVVLLVLLVVLQVVLCVVQVHDGDVLLSVLSSVLLVVLRPDDPLVPDQQPSDDPVSLVSQLVSVVVRDPPDRPVRSSVSSSVSSVVSVVVSVVVVVVVVVVSVVVSVVSVVVVVVVVVVVD

Sequence (277 aa):
MVNAQEYVEKNFDKNASQIIAIDKNLEGDLDLSKYPNLTLVDIGHNPLLQSLKLAPLTKISDMSTYGTGITNFSFYGSTPDIHRCCLNSIGKTDKNNPLFAQVIRDTCRAGLKENSELQELAQLILSNQPYDFFKLKQEIIKLKPQELPNMSKKLSEQKKEEIAEHFIQEITYTFGTTRNDQVKEAAKAYINKLDNFEGIETQSANLFDDTIKNAFQTVTTNVYSKGQEYWVEFWGHYLCRRVYQEKLALKKENQDKITQLQTQIQQLQQQIQQLQM